Protein AF-A0A239ZCF5-F1 (afdb_monomer)

Secondary structure (DSSP, 8-state):
-HHHHHHHHHHHHHHHHHHHHHHHHHH-TT---HHHHHHHHHHHHHHHHHHHHHHHHHHHTTS-TT-HHHHHHHHHHHHHHHHHHHHHHHHHHHSS-SS--HHHHHHHHHHHHHHHHHHHHHHHHHHH--SSHHHHHHHHHHHHHHHHHHHHHHHHHHHHHHHHHHHHHHHHHTTS--

Organism: NCBI:txid643214

Mean predicted aligned error: 10.22 Å

Radius of gyration: 19.52 Å; Cα contacts (8 Å, |Δi|>4): 125; chains: 1; bounding box: 50×22×58 Å

Solvent-accessible surface area (backbone atoms only — not comparable to full-atom values): 9640 Å² total; per-residue (Å²): 112,68,68,63,53,45,69,52,48,52,56,50,52,48,51,49,54,51,46,56,52,46,51,59,60,70,75,39,86,88,69,72,53,69,67,60,59,52,50,49,54,53,50,53,53,55,53,47,50,46,54,24,51,48,51,40,42,73,58,62,82,73,56,78,81,84,49,68,66,62,57,50,54,51,53,52,48,56,50,35,55,53,44,30,52,52,11,46,52,36,19,39,67,35,69,73,52,91,76,82,44,76,65,39,53,46,40,19,52,50,9,50,52,36,38,53,48,30,54,50,51,41,52,47,47,32,70,70,64,57,89,52,82,69,52,34,55,31,37,48,50,20,47,53,41,47,55,52,40,50,54,52,48,50,53,48,30,54,54,48,48,55,53,51,51,52,49,55,52,55,59,49,60,69,62,77,74,114

Sequence (178 aa):
MYVKSYMVISPIIWIIAALCVAGYLFENKKGYKIYYLNIYMAINMIFANSIVLNAGMLYFIGMNYENQDVFNYWLYNLFILFMSMVGLVLFGRNAWESEVTRLTKFLRNLGIVIIIGTLLALAIIWIVAPTIGDESRAFFIELMFLALTNLLNIRAFFHYQLAKDEINGVGKIDSESN

Foldseek 3Di:
DVLVVCVVVLVVVVVVLCCVLVVVVPPCPPDDDLVSLVVSLVVLLVSLLVVLLSLQVVPVVPDDCPDVLSVVLNVLLVVLSVLLSLLLVLQLVLVDDPDNDPVSVVSNVVSVVSNVVSLVSLVVCLVPVDPDDVNNVSSVVSSVSSVVSSVVSSVSSVVSVVVVVVVVVSVVVVVVVD

Nearest PDB structures (foldseek):
  6ixg-assembly2_B  TM=3.156E-01  e=4.326E+00  Homo sapiens
  3zx6-assembly1_B  TM=2.953E-01  e=5.295E+00  Archaeoglobus fulgidus DSM 4304
  3ja6-assembly1_I  TM=2.441E-01  e=7.931E+00  Escherichia coli

pLDDT: mean 74.41, std 16.49, range [37.03, 97.69]

InterPro domains:
  IPR031690 Protein of unknown function DUF5079 [PF16882] (1-162)

Structure (mmCIF, N/CA/C/O backbone):
data_AF-A0A239ZCF5-F1
#
_entry.id   AF-A0A239ZCF5-F1
#
loop_
_atom_site.group_PDB
_atom_site.id
_atom_site.type_symbol
_atom_site.label_atom_id
_atom_site.label_alt_id
_atom_site.label_comp_id
_atom_site.label_asym_id
_atom_site.label_entity_id
_atom_site.label_seq_id
_atom_site.pdbx_PDB_ins_code
_atom_site.Cartn_x
_atom_site.Cartn_y
_atom_site.Cartn_z
_atom_site.occupancy
_atom_site.B_iso_or_equiv
_atom_site.auth_seq_id
_atom_site.auth_comp_id
_atom_site.auth_asym_id
_atom_site.auth_atom_id
_atom_site.pdbx_PDB_model_num
ATOM 1 N N . MET A 1 1 ? -6.632 6.983 -27.438 1.00 40.81 1 MET A N 1
ATOM 2 C CA . MET A 1 1 ? -8.061 7.248 -27.138 1.00 40.81 1 MET A CA 1
ATOM 3 C C . MET A 1 1 ? -8.466 6.615 -25.804 1.00 40.81 1 MET A C 1
ATOM 5 O O . MET A 1 1 ? -8.890 7.348 -24.925 1.00 40.81 1 MET A O 1
ATOM 9 N N . TYR A 1 2 ? -8.186 5.322 -25.596 1.00 37.03 2 TYR A N 1
ATOM 10 C CA . TYR A 1 2 ? -8.458 4.571 -24.356 1.00 37.03 2 TYR A CA 1
ATOM 11 C C . TYR A 1 2 ? -7.910 5.181 -23.056 1.00 37.03 2 TYR A C 1
ATOM 13 O O . TYR A 1 2 ? -8.643 5.288 -22.082 1.00 37.03 2 TYR A O 1
ATOM 21 N N . VAL A 1 3 ? -6.664 5.660 -23.055 1.00 41.72 3 VAL A N 1
ATOM 22 C CA . VAL A 1 3 ? -6.029 6.292 -21.881 1.00 41.72 3 VAL A CA 1
ATOM 23 C C . VAL A 1 3 ? -6.812 7.505 -21.372 1.00 41.72 3 VAL A C 1
ATOM 25 O O . VAL A 1 3 ? -7.020 7.661 -20.173 1.00 41.72 3 VAL A O 1
ATOM 28 N N . LYS A 1 4 ? -7.280 8.356 -22.292 1.00 41.00 4 LYS A N 1
ATOM 29 C CA . LYS A 1 4 ? -8.021 9.581 -21.961 1.00 41.00 4 LYS A CA 1
ATOM 30 C C . LYS A 1 4 ? -9.404 9.248 -21.407 1.00 41.00 4 LYS A C 1
ATOM 32 O O . LYS A 1 4 ? -9.818 9.829 -20.413 1.00 41.00 4 LYS A O 1
ATOM 37 N N . SER A 1 5 ? -10.086 8.277 -22.016 1.00 41.34 5 SER A N 1
ATOM 38 C CA . SER A 1 5 ? -11.365 7.759 -21.527 1.00 41.34 5 SER A CA 1
ATOM 39 C C . SER A 1 5 ? -11.214 7.147 -20.134 1.00 41.34 5 SER A C 1
ATOM 41 O O . SER A 1 5 ? -12.014 7.431 -19.254 1.00 41.34 5 SER A O 1
ATOM 43 N N . TYR A 1 6 ? -10.150 6.378 -19.902 1.00 46.84 6 TYR A N 1
ATOM 44 C CA . TYR A 1 6 ? -9.885 5.742 -18.616 1.00 46.84 6 TYR A CA 1
ATOM 45 C C . TYR A 1 6 ? -9.559 6.755 -17.507 1.00 46.84 6 TYR A C 1
ATOM 47 O O . TYR A 1 6 ? -10.127 6.674 -16.420 1.00 46.84 6 TYR A O 1
ATOM 55 N N . MET A 1 7 ? -8.718 7.759 -17.788 1.00 47.59 7 MET A N 1
ATOM 56 C CA . MET A 1 7 ? -8.392 8.836 -16.839 1.00 47.59 7 MET A CA 1
ATOM 57 C C . MET A 1 7 ? -9.607 9.675 -16.426 1.00 47.59 7 MET A C 1
ATOM 59 O O . MET A 1 7 ? -9.578 10.282 -15.364 1.00 47.59 7 MET A O 1
ATOM 63 N N . VAL A 1 8 ? -10.667 9.711 -17.238 1.00 57.50 8 VAL A N 1
ATOM 64 C CA . VAL A 1 8 ? -11.922 10.411 -16.918 1.00 57.50 8 VAL A CA 1
ATOM 65 C C . VAL A 1 8 ? -12.921 9.477 -16.232 1.00 57.50 8 VAL A C 1
ATOM 67 O O . VAL A 1 8 ? -13.553 9.861 -15.252 1.00 57.50 8 VAL A O 1
ATOM 70 N N . ILE A 1 9 ? -13.042 8.233 -16.698 1.00 54.94 9 ILE A N 1
ATOM 71 C CA . ILE A 1 9 ? -14.004 7.255 -16.174 1.00 54.94 9 ILE A CA 1
ATOM 72 C C . ILE A 1 9 ? -13.589 6.749 -14.786 1.00 54.94 9 ILE A C 1
ATOM 74 O O . ILE A 1 9 ? -14.442 6.608 -13.914 1.00 54.94 9 ILE A O 1
ATOM 78 N N . SER A 1 10 ? -12.296 6.519 -14.539 1.00 51.34 10 SER A N 1
ATOM 79 C CA . SER A 1 10 ? -11.816 5.988 -13.257 1.00 51.34 10 SER A CA 1
ATOM 80 C C . SER A 1 10 ? -12.103 6.927 -12.068 1.00 51.34 10 SER A C 1
ATOM 82 O O . SER A 1 10 ? -12.627 6.444 -11.065 1.00 51.34 10 SER A O 1
ATOM 84 N N . PRO A 1 11 ? -11.857 8.253 -12.140 1.00 59.38 11 PRO A N 1
ATOM 85 C CA . PRO A 1 11 ? -12.262 9.187 -11.086 1.00 59.38 11 PRO A CA 1
ATOM 86 C C . PRO A 1 11 ? -13.779 9.297 -10.910 1.00 59.38 11 PRO A C 1
ATOM 88 O O . PRO A 1 11 ? -14.247 9.462 -9.789 1.00 59.38 11 PRO A O 1
ATOM 91 N N . ILE A 1 12 ? -14.560 9.182 -11.989 1.00 63.78 12 ILE A N 1
ATOM 92 C CA . ILE A 1 12 ? -16.030 9.205 -11.913 1.00 63.78 12 ILE A CA 1
ATOM 93 C C . ILE A 1 12 ? -16.540 7.971 -11.165 1.00 63.78 12 ILE A C 1
ATOM 95 O O . ILE A 1 12 ? -17.349 8.101 -10.251 1.00 63.78 12 ILE A O 1
ATOM 99 N N . ILE A 1 13 ? -16.021 6.784 -11.491 1.00 56.94 13 ILE A N 1
ATOM 100 C CA . ILE A 1 13 ? -16.333 5.550 -10.759 1.00 56.94 13 ILE A CA 1
ATOM 101 C C . ILE A 1 13 ? -15.879 5.667 -9.297 1.00 56.94 13 ILE A C 1
ATOM 103 O O . ILE A 1 13 ? -16.602 5.227 -8.407 1.00 56.94 13 ILE A O 1
ATOM 107 N N . TRP A 1 14 ? -14.736 6.306 -9.033 1.00 64.31 14 TRP A N 1
ATOM 108 C CA . TRP A 1 14 ? -14.244 6.558 -7.677 1.00 64.31 14 TRP A CA 1
ATOM 109 C C . TRP A 1 14 ? -15.190 7.457 -6.871 1.00 64.31 14 TRP A C 1
ATOM 111 O O . TRP A 1 14 ? -15.552 7.107 -5.750 1.00 64.31 14 TRP A O 1
ATOM 121 N N . ILE A 1 15 ? -15.656 8.565 -7.456 1.00 60.50 15 ILE A N 1
ATOM 122 C CA . ILE A 1 15 ? -16.639 9.458 -6.832 1.00 60.50 15 ILE A CA 1
ATOM 123 C C . ILE A 1 15 ? -17.955 8.714 -6.596 1.00 60.50 15 ILE A C 1
ATOM 125 O O . ILE A 1 15 ? -18.501 8.805 -5.505 1.00 60.50 15 ILE A O 1
ATOM 129 N N . ILE A 1 16 ? -18.445 7.934 -7.564 1.00 59.88 16 ILE A N 1
ATOM 130 C CA . ILE A 1 16 ? -19.692 7.168 -7.416 1.00 59.88 16 ILE A CA 1
ATOM 131 C C . ILE A 1 16 ? -19.559 6.113 -6.315 1.00 59.88 16 ILE A C 1
ATOM 133 O O . ILE A 1 16 ? -20.423 6.038 -5.453 1.00 59.88 16 ILE A O 1
ATOM 137 N N . ALA A 1 17 ? -18.475 5.335 -6.280 1.00 54.16 17 ALA A N 1
ATOM 138 C CA . ALA A 1 17 ? -18.260 4.326 -5.244 1.00 54.16 17 ALA A CA 1
ATOM 139 C C . ALA A 1 17 ? -18.114 4.962 -3.852 1.00 54.16 17 ALA A C 1
ATOM 141 O O . ALA A 1 17 ? -18.729 4.497 -2.891 1.00 54.16 17 ALA A O 1
ATOM 142 N N . ALA A 1 18 ? -17.357 6.059 -3.751 1.00 61.09 18 ALA A N 1
ATOM 143 C CA . ALA A 1 18 ? -17.215 6.820 -2.518 1.00 61.09 18 ALA A CA 1
ATOM 144 C C . ALA A 1 18 ? -18.553 7.415 -2.064 1.00 61.09 18 ALA A C 1
ATOM 146 O O . ALA A 1 18 ? -18.870 7.324 -0.885 1.00 61.09 18 ALA A O 1
ATOM 147 N N . LEU A 1 19 ? -19.364 7.954 -2.980 1.00 58.88 19 LEU A N 1
ATOM 148 C CA . LEU A 1 19 ? -20.701 8.481 -2.697 1.00 58.88 19 LEU A CA 1
ATOM 149 C C . LEU A 1 19 ? -21.712 7.383 -2.360 1.00 58.88 19 LEU A C 1
ATOM 151 O O . LEU A 1 19 ? -22.561 7.608 -1.511 1.00 58.88 19 LEU A O 1
ATOM 155 N N . CYS A 1 20 ? -21.632 6.197 -2.965 1.00 55.31 20 CYS A N 1
ATOM 156 C CA . CYS A 1 20 ? -22.499 5.071 -2.620 1.00 55.31 20 CYS A CA 1
ATOM 157 C C . CYS A 1 20 ? -22.232 4.591 -1.193 1.00 55.31 20 CYS A C 1
ATOM 159 O O . CYS A 1 20 ? -23.174 4.358 -0.439 1.00 55.31 20 CYS A O 1
ATOM 161 N N . VAL A 1 21 ? -20.962 4.489 -0.791 1.00 55.56 21 VAL A N 1
ATOM 162 C CA . VAL A 1 21 ? -20.625 4.140 0.593 1.00 55.56 21 VAL A CA 1
ATOM 163 C C . VAL A 1 21 ? -20.910 5.314 1.535 1.00 55.56 21 VAL A C 1
ATOM 165 O O . VAL A 1 21 ? -21.486 5.099 2.595 1.00 55.56 21 VAL A O 1
ATOM 168 N N . ALA A 1 22 ? -20.569 6.550 1.161 1.00 55.78 22 ALA A N 1
ATOM 169 C CA . ALA A 1 22 ? -20.827 7.743 1.967 1.00 55.78 22 ALA A CA 1
ATOM 170 C C . ALA A 1 22 ? -22.332 7.985 2.173 1.00 55.78 22 ALA A C 1
ATOM 172 O O . ALA A 1 22 ? -22.770 8.209 3.291 1.00 55.78 22 ALA A O 1
ATOM 173 N N . GLY A 1 23 ? -23.148 7.889 1.126 1.00 53.88 23 GLY A N 1
ATOM 174 C CA . GLY A 1 23 ? -24.607 8.001 1.204 1.00 53.88 23 GLY A CA 1
ATOM 175 C C . GLY A 1 23 ? -25.202 6.922 2.104 1.00 53.88 23 GLY A C 1
ATOM 176 O O . GLY A 1 23 ? -25.982 7.232 3.001 1.00 53.88 23 GLY A O 1
ATOM 177 N N . TYR A 1 24 ? -24.720 5.681 1.979 1.00 51.47 24 TYR A N 1
ATOM 178 C CA . TYR A 1 24 ? -25.080 4.618 2.914 1.00 51.47 24 TYR A CA 1
ATOM 179 C C . TYR A 1 24 ? -24.612 4.934 4.349 1.00 51.47 24 TYR A C 1
ATOM 181 O O . TYR A 1 24 ? -25.335 4.618 5.285 1.00 51.47 24 TYR A O 1
ATOM 189 N N . LEU A 1 25 ? -23.436 5.569 4.534 1.00 50.72 25 LEU A N 1
ATOM 190 C CA . LEU A 1 25 ? -22.853 6.078 5.803 1.00 50.72 25 LEU A CA 1
ATOM 191 C C . LEU A 1 25 ? -23.697 7.160 6.469 1.00 50.72 25 LEU A C 1
ATOM 193 O O . LEU A 1 25 ? -23.879 7.127 7.686 1.00 50.72 25 LEU A O 1
ATOM 197 N N . PHE A 1 26 ? -24.240 8.088 5.691 1.00 51.84 26 PHE A N 1
ATOM 198 C CA . PHE A 1 26 ? -24.905 9.269 6.223 1.00 51.84 26 PHE A CA 1
ATOM 199 C C . PHE A 1 26 ? -26.417 9.098 6.422 1.00 51.84 26 PHE A C 1
ATOM 201 O O . PHE A 1 26 ? -26.966 9.743 7.317 1.00 51.84 26 PHE A O 1
ATOM 208 N N . GLU A 1 27 ? -27.090 8.214 5.677 1.00 51.62 27 GLU A N 1
ATOM 209 C CA . GLU A 1 27 ? -28.549 8.030 5.792 1.00 51.62 27 GLU A CA 1
ATOM 210 C C . GLU A 1 27 ? -28.985 7.090 6.930 1.00 51.62 27 GLU A C 1
ATOM 212 O O . GLU A 1 27 ? -30.131 7.163 7.368 1.00 51.62 27 GLU A O 1
ATOM 217 N N . ASN A 1 28 ? -28.097 6.243 7.470 1.00 49.00 28 ASN A N 1
ATOM 218 C CA . ASN A 1 28 ? -28.485 5.180 8.409 1.00 49.00 28 ASN A CA 1
ATOM 219 C C . ASN A 1 28 ? -27.710 5.202 9.740 1.00 49.00 28 ASN A C 1
ATOM 221 O O . ASN A 1 28 ? -27.091 4.220 10.152 1.00 49.00 28 ASN A O 1
ATOM 225 N N . LYS A 1 29 ? -27.783 6.326 10.469 1.00 52.62 29 LYS A N 1
ATOM 226 C CA . LYS A 1 29 ? -27.121 6.511 11.781 1.00 52.62 29 LYS A CA 1
ATOM 227 C C . LYS A 1 29 ? -27.509 5.490 12.872 1.00 52.62 29 LYS A C 1
ATOM 229 O O . LYS A 1 29 ? -26.829 5.435 13.887 1.00 52.62 29 LYS A O 1
ATOM 234 N N . LYS A 1 30 ? -28.570 4.688 12.696 1.00 47.88 30 LYS A N 1
ATOM 235 C CA . LYS A 1 30 ? -29.078 3.725 13.701 1.00 47.88 30 LYS A CA 1
ATOM 236 C C . LYS A 1 30 ? -28.868 2.238 13.365 1.00 47.88 30 LYS A C 1
ATOM 238 O O . LYS A 1 30 ? -29.469 1.383 14.001 1.00 47.88 30 LYS A O 1
ATOM 243 N N . GLY A 1 31 ? -28.038 1.892 12.380 1.00 54.88 31 GLY A N 1
ATOM 244 C CA . GLY A 1 31 ? -27.888 0.486 11.971 1.00 54.88 31 GLY A CA 1
ATOM 245 C C . GLY A 1 31 ? -26.588 0.165 11.250 1.00 54.88 31 GLY A C 1
ATOM 246 O O . GLY A 1 31 ? -26.563 -0.704 10.374 1.00 54.88 31 GLY A O 1
ATOM 247 N N . TYR A 1 32 ? -25.517 0.893 11.562 1.00 63.16 32 TYR A N 1
ATOM 248 C CA . TYR A 1 32 ? -24.278 0.786 10.810 1.00 63.16 32 TYR A CA 1
ATOM 249 C C . TYR A 1 32 ? -23.591 -0.564 11.008 1.00 63.16 32 TYR A C 1
ATOM 251 O O . TYR A 1 32 ? -23.143 -0.898 12.101 1.00 63.16 32 TYR A O 1
ATOM 259 N N . LYS A 1 33 ? -23.473 -1.351 9.933 1.00 69.44 33 LYS A N 1
ATOM 260 C CA . LYS A 1 33 ? -22.757 -2.632 9.971 1.00 69.44 33 LYS A CA 1
ATOM 26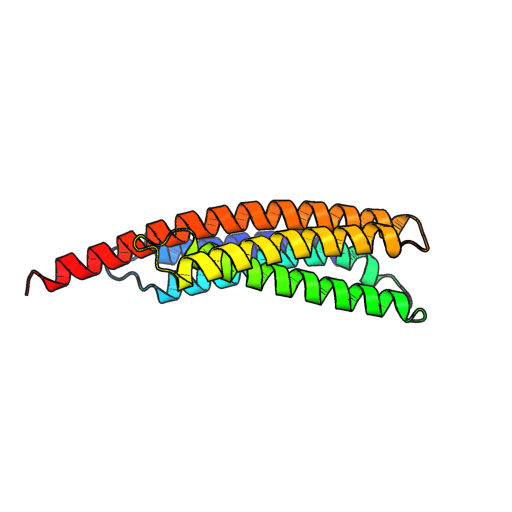1 C C . LYS A 1 33 ? -21.303 -2.426 9.565 1.00 69.44 33 LYS A C 1
ATOM 263 O O . LYS A 1 33 ? -21.023 -1.932 8.474 1.00 69.44 33 LYS A O 1
ATOM 268 N N . ILE A 1 34 ? -20.387 -2.940 10.387 1.00 74.06 34 ILE A N 1
ATOM 269 C CA . ILE A 1 34 ? -18.935 -3.016 10.121 1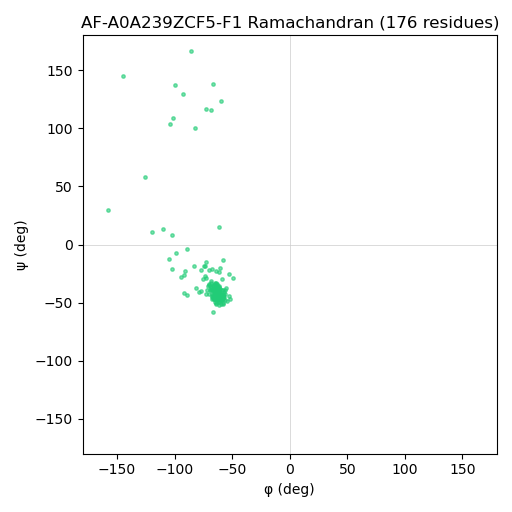.00 74.06 34 ILE A CA 1
ATOM 270 C C . ILE A 1 34 ? -18.637 -3.601 8.727 1.00 74.06 34 ILE A C 1
ATOM 272 O O . ILE A 1 34 ? -17.645 -3.254 8.092 1.00 74.06 34 ILE A O 1
ATOM 276 N N . TYR A 1 35 ? -19.520 -4.464 8.217 1.00 76.75 35 TYR A N 1
ATOM 277 C CA . TYR A 1 35 ? -19.456 -5.018 6.865 1.00 76.75 35 TYR A CA 1
ATOM 278 C C . TYR A 1 35 ? -19.310 -3.955 5.759 1.00 76.75 35 TYR A C 1
ATOM 280 O O . TYR A 1 35 ? -18.432 -4.086 4.910 1.00 76.75 35 TYR A O 1
ATOM 288 N N . TYR A 1 36 ? -20.102 -2.881 5.784 1.00 74.94 36 TYR A N 1
ATOM 289 C CA . TYR A 1 36 ? -20.048 -1.842 4.745 1.00 74.94 36 TYR A CA 1
ATOM 290 C C . TYR A 1 36 ? -18.774 -1.008 4.831 1.00 74.94 36 TYR A C 1
ATOM 292 O O . TYR A 1 36 ? -18.177 -0.660 3.813 1.00 74.94 36 TYR A O 1
ATOM 300 N N . LEU A 1 37 ? -18.309 -0.769 6.055 1.00 76.62 37 LEU A N 1
ATOM 301 C CA . LEU A 1 37 ? -17.043 -0.100 6.313 1.00 76.62 37 LEU A CA 1
ATOM 302 C C . LEU A 1 37 ? -15.849 -0.942 5.807 1.00 76.62 37 LEU A C 1
ATOM 304 O O . LEU A 1 37 ? -14.903 -0.404 5.233 1.00 76.62 37 LEU A O 1
ATOM 308 N N . ASN A 1 38 ? -15.914 -2.273 5.942 1.00 80.31 38 ASN A N 1
ATOM 309 C CA . ASN A 1 38 ? -14.932 -3.191 5.353 1.00 80.31 38 ASN A CA 1
ATOM 310 C C . ASN A 1 38 ? -14.945 -3.157 3.817 1.00 80.31 38 ASN A C 1
ATOM 312 O O . ASN A 1 38 ? -13.875 -3.123 3.209 1.00 80.31 38 ASN A O 1
ATOM 316 N N . ILE A 1 39 ? -16.130 -3.158 3.192 1.00 78.50 39 ILE A N 1
ATOM 317 C CA . ILE A 1 39 ? -16.259 -3.060 1.727 1.00 78.50 39 ILE A CA 1
ATOM 318 C C . ILE A 1 39 ? -15.640 -1.759 1.225 1.00 78.50 39 ILE A C 1
ATOM 320 O O . ILE A 1 39 ? -14.868 -1.783 0.270 1.00 78.50 39 ILE A O 1
ATOM 324 N N . TYR A 1 40 ? -15.932 -0.638 1.887 1.00 78.00 40 TYR A N 1
ATOM 325 C CA . TYR A 1 40 ? -15.352 0.655 1.538 1.00 78.00 40 TYR A CA 1
ATOM 326 C C . TYR A 1 40 ? -13.829 0.618 1.515 1.00 78.00 40 TYR A C 1
ATOM 328 O O . TYR A 1 40 ? -13.219 1.043 0.538 1.00 78.00 40 TYR A O 1
ATOM 336 N N . MET A 1 41 ? -13.215 0.067 2.565 1.00 82.88 41 MET A N 1
ATOM 337 C CA . MET A 1 41 ? -11.760 -0.035 2.633 1.00 82.88 41 MET A CA 1
ATOM 338 C C . MET A 1 41 ? -11.189 -0.939 1.546 1.00 82.88 41 MET A C 1
ATOM 340 O O . MET A 1 41 ? -10.180 -0.582 0.942 1.00 82.88 41 MET A O 1
ATOM 344 N N . ALA A 1 42 ? -11.839 -2.069 1.254 1.00 81.25 42 ALA A N 1
ATOM 345 C CA . ALA A 1 42 ? -11.413 -2.959 0.178 1.00 81.25 42 ALA A CA 1
ATOM 346 C C . ALA A 1 42 ? -11.474 -2.262 -1.191 1.00 81.25 42 ALA A C 1
ATOM 348 O O . ALA A 1 42 ? -10.497 -2.288 -1.938 1.00 8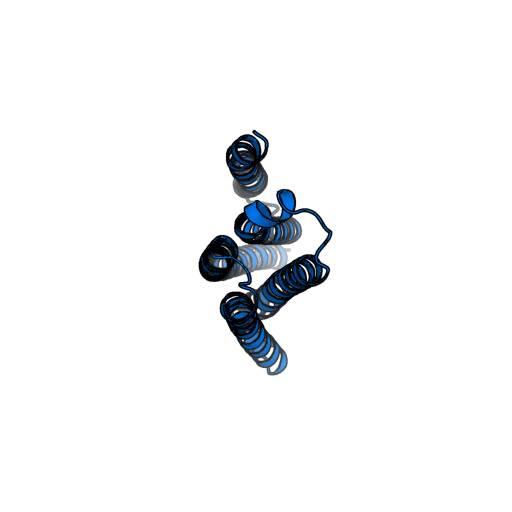1.25 42 ALA A O 1
ATOM 349 N N . ILE A 1 43 ? -12.584 -1.578 -1.492 1.00 79.62 43 ILE A N 1
ATOM 350 C CA . ILE A 1 43 ? -12.748 -0.792 -2.720 1.00 79.62 43 ILE A CA 1
ATOM 351 C C . ILE A 1 43 ? -11.676 0.299 -2.784 1.00 79.62 43 ILE A C 1
ATOM 353 O O . ILE A 1 43 ? -10.940 0.375 -3.764 1.00 79.6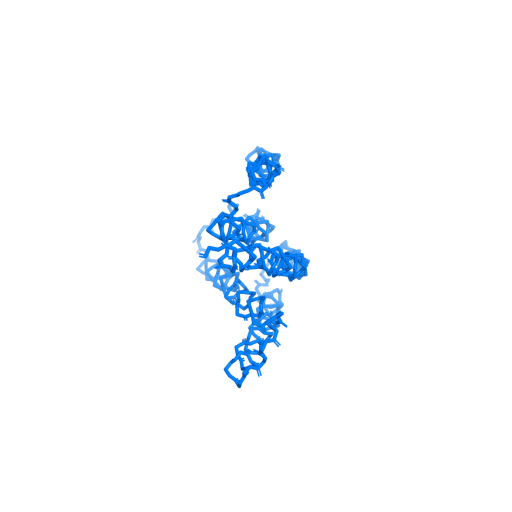2 43 ILE A O 1
ATOM 357 N N . ASN A 1 44 ? -11.520 1.099 -1.729 1.00 80.81 44 ASN A N 1
ATOM 358 C CA . ASN A 1 44 ? -10.546 2.187 -1.701 1.00 80.81 44 ASN A CA 1
ATOM 359 C C . ASN A 1 44 ? -9.113 1.687 -1.960 1.00 80.81 44 ASN A C 1
ATOM 361 O O . ASN A 1 44 ? -8.383 2.287 -2.747 1.00 80.81 44 AS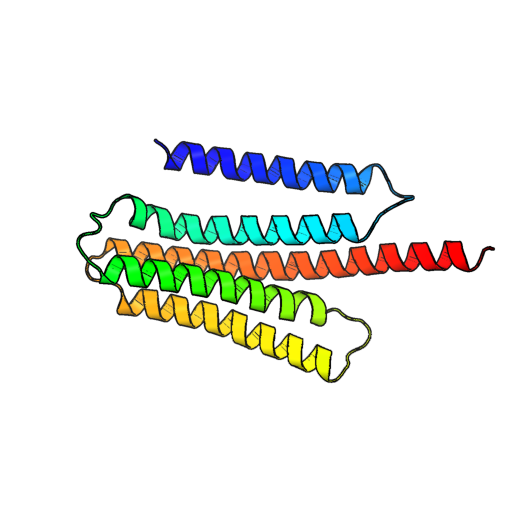N A O 1
ATOM 365 N N . MET A 1 45 ? -8.734 0.543 -1.382 1.00 83.50 45 MET A N 1
ATOM 366 C CA . MET A 1 45 ? -7.432 -0.083 -1.622 1.00 83.50 45 MET A CA 1
ATOM 367 C C . MET A 1 45 ? -7.254 -0.575 -3.064 1.00 83.50 45 MET A C 1
ATOM 369 O O . MET A 1 45 ? -6.212 -0.308 -3.667 1.00 83.50 45 MET A O 1
ATOM 373 N N . ILE A 1 46 ? -8.248 -1.273 -3.626 1.00 80.50 46 ILE A N 1
ATOM 374 C CA . ILE A 1 46 ? -8.207 -1.774 -5.012 1.00 80.50 46 ILE A CA 1
ATOM 375 C C . ILE A 1 46 ? -8.062 -0.605 -5.988 1.00 80.50 46 ILE A C 1
ATOM 377 O O . ILE A 1 46 ? -7.207 -0.634 -6.875 1.00 80.50 46 ILE A O 1
ATOM 381 N N . PHE A 1 47 ? -8.851 0.452 -5.801 1.00 78.69 47 PHE A N 1
ATOM 382 C CA . PHE A 1 47 ? -8.807 1.628 -6.664 1.00 78.69 47 PHE A CA 1
ATOM 383 C C . PHE A 1 47 ? -7.497 2.408 -6.518 1.00 78.69 47 PHE A C 1
ATOM 385 O O . PHE A 1 47 ? -6.909 2.787 -7.528 1.00 78.69 47 PHE A O 1
ATOM 392 N N . ALA A 1 48 ? -6.991 2.597 -5.296 1.00 79.44 48 ALA A N 1
ATOM 393 C CA . ALA A 1 48 ? -5.718 3.280 -5.075 1.00 79.44 48 ALA A CA 1
ATOM 394 C C . ALA A 1 48 ? -4.557 2.579 -5.799 1.00 79.44 48 ALA A C 1
ATOM 396 O O . ALA A 1 48 ? -3.782 3.230 -6.490 1.00 79.44 48 ALA A O 1
ATOM 397 N N . ASN A 1 49 ? -4.479 1.250 -5.719 1.00 81.06 49 ASN A N 1
ATOM 398 C CA . ASN A 1 49 ? -3.446 0.485 -6.426 1.00 81.06 49 ASN A CA 1
ATOM 399 C C . ASN A 1 49 ? -3.696 0.408 -7.933 1.00 81.06 49 ASN A C 1
ATOM 401 O O . ASN A 1 49 ? -2.744 0.317 -8.699 1.00 81.06 49 ASN A O 1
ATOM 405 N N . SER A 1 50 ? -4.954 0.497 -8.374 1.00 80.62 50 SER A N 1
ATOM 406 C CA . SER A 1 50 ? -5.262 0.631 -9.798 1.00 80.62 50 SER A CA 1
ATOM 407 C C . SER A 1 50 ? -4.662 1.922 -10.358 1.00 80.62 50 SER A C 1
ATOM 409 O O . SER A 1 50 ? -4.120 1.900 -11.453 1.00 80.62 50 SER A O 1
ATOM 411 N N . ILE A 1 51 ? -4.680 3.041 -9.621 1.00 79.38 51 ILE A N 1
ATOM 412 C CA . ILE A 1 51 ? -4.021 4.289 -10.058 1.00 79.38 51 ILE A CA 1
ATOM 413 C C . ILE A 1 51 ? -2.518 4.068 -10.271 1.00 79.38 51 ILE A C 1
ATOM 415 O O . ILE A 1 51 ? -1.989 4.490 -11.297 1.00 79.38 51 ILE A O 1
ATOM 419 N N . VAL A 1 52 ? -1.857 3.375 -9.338 1.00 83.12 52 VAL A N 1
ATOM 420 C CA . VAL A 1 52 ? -0.429 3.034 -9.441 1.00 83.12 52 VAL A CA 1
ATOM 421 C C . VAL A 1 52 ? -0.176 2.161 -10.669 1.00 83.12 52 VAL A C 1
ATOM 423 O O . VAL A 1 52 ? 0.595 2.544 -11.544 1.00 83.12 52 VAL A O 1
ATOM 426 N N . LEU A 1 53 ? -0.935 1.069 -10.803 1.00 78.69 53 LEU A N 1
ATOM 427 C CA . LEU A 1 53 ? -0.847 0.155 -11.937 1.00 78.69 53 LEU A CA 1
ATOM 428 C C . LEU A 1 53 ? -1.056 0.877 -13.275 1.00 78.69 53 LEU A C 1
ATOM 430 O O . LEU A 1 53 ? -0.377 0.579 -14.248 1.00 78.69 53 LEU A O 1
ATOM 434 N N . ASN A 1 54 ? -1.976 1.841 -13.348 1.00 72.25 54 ASN A N 1
ATOM 435 C CA . ASN A 1 54 ? -2.219 2.608 -14.572 1.00 72.25 54 ASN A CA 1
ATOM 436 C C . ASN A 1 54 ? -1.078 3.557 -14.929 1.00 72.25 54 ASN A C 1
ATOM 438 O O . ASN A 1 54 ? -0.819 3.770 -16.115 1.00 72.25 54 ASN A O 1
ATOM 442 N N . ALA A 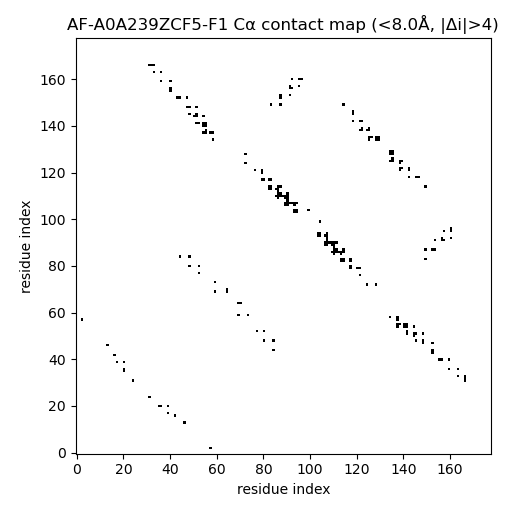1 55 ? -0.400 4.118 -13.926 1.00 70.19 55 ALA A N 1
ATOM 443 C CA . ALA A 1 55 ? 0.785 4.928 -14.156 1.00 70.19 55 ALA A CA 1
ATOM 444 C C . ALA A 1 55 ? 1.894 4.104 -14.841 1.00 70.19 55 ALA A C 1
ATOM 446 O O . ALA A 1 55 ? 2.551 4.627 -15.740 1.00 70.19 55 ALA A O 1
ATOM 447 N N . GLY A 1 56 ? 2.027 2.815 -14.497 1.00 64.12 56 GLY A N 1
ATOM 448 C CA . GLY A 1 56 ? 2.936 1.872 -15.163 1.00 64.12 56 GLY A CA 1
ATOM 449 C C . GLY A 1 56 ? 2.398 1.271 -16.478 1.00 64.12 56 GLY A C 1
ATOM 450 O O . GLY A 1 56 ? 3.138 1.122 -17.448 1.00 64.12 56 GLY A O 1
ATOM 451 N N . MET A 1 57 ? 1.096 0.966 -16.572 1.00 60.97 57 MET A N 1
ATOM 452 C CA . MET A 1 57 ? 0.452 0.291 -17.724 1.00 60.97 57 MET A CA 1
ATOM 453 C C . MET A 1 57 ? 0.408 1.116 -19.011 1.00 60.97 57 MET A C 1
ATOM 455 O O . MET A 1 57 ? 0.289 0.535 -20.092 1.00 60.97 57 MET A O 1
ATOM 459 N N . LEU A 1 58 ? 0.525 2.447 -18.923 1.00 56.84 58 LEU A N 1
ATOM 460 C CA . LEU A 1 58 ? 0.658 3.319 -20.098 1.00 56.84 58 LEU A CA 1
ATOM 461 C C . LEU A 1 58 ? 1.790 2.889 -21.034 1.00 56.84 58 LEU A C 1
ATOM 463 O O . LEU A 1 58 ? 1.728 3.157 -22.231 1.00 56.84 58 LEU A O 1
ATOM 467 N N . TYR A 1 59 ? 2.782 2.202 -20.478 1.00 55.00 59 TYR A N 1
ATOM 468 C CA . TYR A 1 59 ? 3.938 1.699 -21.187 1.00 55.00 59 TYR A CA 1
ATOM 469 C C . TYR A 1 59 ? 3.724 0.287 -21.773 1.00 55.00 59 TYR A C 1
ATOM 471 O O . TYR A 1 59 ? 4.027 0.036 -22.937 1.00 55.00 59 TYR A O 1
ATOM 479 N N . PHE A 1 60 ? 3.118 -0.631 -21.013 1.00 57.91 60 PHE A N 1
ATOM 480 C CA . PHE A 1 60 ? 3.018 -2.050 -21.390 1.00 57.91 60 PHE A CA 1
ATOM 481 C C . PHE A 1 60 ? 2.027 -2.357 -22.518 1.00 57.91 60 PHE A C 1
ATOM 483 O O . PHE A 1 60 ? 2.238 -3.300 -23.273 1.00 57.91 60 PHE A O 1
ATOM 490 N N . ILE A 1 61 ? 0.965 -1.561 -22.673 1.00 53.53 61 ILE A N 1
ATOM 491 C CA . ILE A 1 61 ? -0.048 -1.772 -23.728 1.00 53.53 61 ILE A CA 1
ATOM 492 C C . ILE A 1 61 ? 0.501 -1.406 -25.127 1.00 53.53 61 ILE A C 1
ATOM 494 O O . ILE A 1 61 ? -0.088 -1.776 -26.140 1.00 53.53 61 ILE A O 1
ATOM 498 N N . GLY A 1 62 ? 1.628 -0.685 -25.196 1.00 51.22 62 GLY A N 1
ATOM 499 C CA . GLY A 1 62 ? 2.234 -0.213 -26.444 1.00 51.22 62 GLY A CA 1
ATOM 500 C C . GLY A 1 62 ? 3.391 -1.056 -26.990 1.00 51.22 62 GLY A C 1
ATOM 501 O O . GLY A 1 62 ? 3.851 -0.768 -28.092 1.00 51.22 62 GLY A O 1
ATOM 502 N N . MET A 1 63 ? 3.879 -2.062 -26.259 1.00 54.59 63 MET A N 1
ATOM 503 C CA . MET A 1 63 ? 5.059 -2.831 -26.667 1.00 54.59 63 MET A CA 1
ATOM 504 C C . MET A 1 63 ? 4.703 -4.162 -27.323 1.00 54.59 63 MET A C 1
ATOM 506 O O . MET A 1 63 ? 3.865 -4.915 -26.831 1.00 54.59 63 MET A O 1
ATOM 510 N N . ASN A 1 64 ? 5.411 -4.477 -28.410 1.00 49.78 64 ASN A N 1
ATOM 511 C CA . ASN A 1 64 ? 5.439 -5.823 -28.969 1.00 49.78 64 ASN A CA 1
ATOM 512 C C . ASN A 1 64 ? 5.985 -6.791 -27.910 1.00 49.78 64 ASN A C 1
ATOM 514 O O . ASN A 1 64 ? 7.105 -6.624 -27.430 1.00 49.78 64 ASN A O 1
ATOM 518 N N . TYR A 1 65 ? 5.207 -7.826 -27.589 1.00 52.47 65 TYR A N 1
ATOM 519 C CA . TYR A 1 65 ? 5.512 -8.913 -26.645 1.00 52.47 65 TYR A CA 1
ATOM 520 C C . TYR A 1 65 ? 6.740 -9.775 -27.022 1.00 52.47 65 TYR A C 1
ATOM 522 O O . TYR A 1 65 ? 6.917 -10.870 -26.493 1.00 52.47 65 TYR A O 1
ATOM 530 N N . GLU A 1 66 ? 7.583 -9.319 -27.947 1.00 53.12 66 GLU A N 1
ATOM 531 C CA . GLU A 1 66 ? 8.728 -10.068 -28.470 1.00 53.12 66 GLU A CA 1
ATOM 532 C C . GLU A 1 66 ? 9.899 -10.135 -27.469 1.00 53.12 66 GLU A C 1
ATOM 534 O O . GLU A 1 66 ? 10.715 -11.048 -27.564 1.00 53.12 66 GLU A O 1
ATOM 539 N N . ASN A 1 67 ? 9.948 -9.251 -26.459 1.00 62.94 67 ASN A N 1
ATOM 540 C CA . ASN A 1 67 ? 10.945 -9.287 -25.380 1.00 62.94 67 ASN A CA 1
ATOM 541 C C . ASN A 1 67 ? 10.367 -9.880 -24.081 1.00 62.94 67 ASN A C 1
ATOM 543 O O . ASN A 1 67 ? 9.582 -9.236 -23.384 1.00 62.94 67 ASN A O 1
ATOM 547 N N . GLN A 1 68 ? 10.800 -11.094 -23.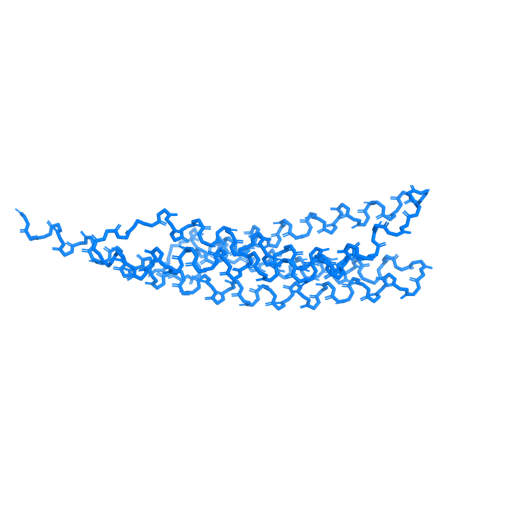719 1.00 63.78 68 GLN A N 1
ATOM 548 C CA . GLN A 1 68 ? 10.374 -11.790 -22.491 1.00 63.78 68 GLN A CA 1
ATOM 549 C C . GLN A 1 68 ? 10.674 -11.004 -21.202 1.00 63.78 68 GLN A C 1
ATOM 551 O O . GLN A 1 68 ? 9.914 -11.097 -20.237 1.00 63.78 68 GLN A O 1
ATOM 556 N N . ASP A 1 69 ? 11.729 -10.187 -21.189 1.00 72.56 69 ASP A N 1
ATOM 557 C CA . ASP A 1 69 ? 12.123 -9.396 -20.017 1.00 72.56 69 ASP A CA 1
ATOM 558 C C . ASP A 1 69 ? 11.068 -8.351 -19.633 1.00 72.56 69 ASP A C 1
ATOM 560 O O . ASP A 1 69 ? 10.753 -8.178 -18.456 1.00 72.56 69 ASP A O 1
ATOM 564 N N . VAL A 1 70 ? 10.427 -7.731 -20.627 1.00 71.62 70 VAL A N 1
ATOM 565 C CA . VAL A 1 70 ? 9.354 -6.748 -20.425 1.00 71.62 70 VAL A CA 1
ATOM 566 C C . VAL A 1 70 ? 8.158 -7.379 -19.709 1.00 71.62 70 VAL A C 1
ATOM 568 O O . VAL A 1 70 ? 7.620 -6.814 -18.755 1.00 71.62 70 VAL A O 1
ATOM 571 N N . PHE A 1 71 ? 7.755 -8.578 -20.132 1.00 75.31 71 PHE A N 1
ATOM 572 C CA . PHE A 1 71 ? 6.657 -9.302 -19.495 1.00 75.31 71 PHE A CA 1
ATOM 573 C C . PHE A 1 71 ? 6.998 -9.704 -18.051 1.00 75.31 71 PHE A C 1
ATOM 575 O O . PHE A 1 71 ? 6.152 -9.599 -17.161 1.00 75.31 71 PHE A O 1
ATOM 582 N N . ASN A 1 72 ? 8.250 -10.089 -17.789 1.00 80.81 72 ASN A N 1
ATOM 583 C CA . ASN A 1 72 ? 8.711 -10.409 -16.438 1.00 80.81 72 ASN A CA 1
ATOM 584 C C . ASN A 1 72 ? 8.662 -9.184 -15.513 1.00 80.81 72 ASN A C 1
ATOM 586 O O . ASN A 1 72 ? 8.144 -9.285 -14.401 1.00 80.81 72 ASN A O 1
ATOM 590 N N . TYR A 1 73 ? 9.113 -8.012 -15.974 1.00 79.69 73 TYR A N 1
ATOM 591 C CA . TYR A 1 73 ? 9.012 -6.776 -15.190 1.00 79.69 73 TYR A CA 1
ATOM 592 C C . TYR A 1 73 ? 7.562 -6.394 -14.882 1.00 79.69 73 TYR A C 1
ATOM 594 O O . TYR A 1 73 ? 7.271 -5.939 -13.774 1.00 79.69 73 TYR A O 1
ATOM 602 N N . TRP A 1 74 ? 6.639 -6.638 -15.814 1.00 79.25 74 TRP A N 1
ATOM 603 C CA . TRP A 1 74 ? 5.211 -6.440 -15.574 1.00 79.25 74 TRP A CA 1
ATOM 604 C C . TRP A 1 74 ? 4.669 -7.356 -14.467 1.00 79.25 74 TRP A C 1
ATOM 606 O O . TRP A 1 74 ? 3.975 -6.890 -13.560 1.00 79.25 74 TRP A O 1
ATOM 616 N N . LEU A 1 75 ? 5.026 -8.645 -14.488 1.00 83.88 75 LEU A N 1
ATOM 617 C CA . LEU A 1 75 ? 4.640 -9.591 -13.436 1.00 83.88 75 LEU A CA 1
ATOM 618 C C . LEU A 1 75 ? 5.231 -9.212 -12.074 1.00 83.88 75 LEU A C 1
ATOM 620 O O . LEU A 1 75 ? 4.528 -9.273 -11.062 1.00 83.88 75 LEU A O 1
ATOM 624 N N . TYR A 1 76 ? 6.495 -8.784 -12.035 1.00 87.19 76 TYR A N 1
ATOM 625 C CA . TYR A 1 76 ? 7.121 -8.309 -10.800 1.00 87.19 76 TYR A CA 1
ATOM 626 C C . TYR A 1 76 ? 6.407 -7.083 -10.245 1.00 87.19 76 TYR A C 1
ATOM 628 O O . TYR A 1 76 ? 6.167 -7.012 -9.041 1.00 87.19 76 TYR A O 1
ATOM 636 N N . ASN A 1 77 ? 6.006 -6.157 -11.111 1.00 85.88 77 ASN A N 1
ATOM 637 C CA . ASN A 1 77 ? 5.254 -4.985 -10.701 1.00 85.88 77 ASN A CA 1
ATOM 638 C C . ASN A 1 77 ? 3.885 -5.356 -10.100 1.00 85.88 77 ASN A C 1
ATOM 640 O O . ASN A 1 77 ? 3.562 -4.934 -8.990 1.00 85.88 77 ASN A O 1
ATOM 644 N N . LEU A 1 78 ? 3.118 -6.240 -10.750 1.00 87.50 78 LEU A N 1
ATOM 645 C CA . LEU A 1 78 ? 1.860 -6.749 -10.185 1.00 87.50 78 LEU A CA 1
ATOM 646 C C . LEU A 1 78 ? 2.055 -7.390 -8.808 1.00 87.50 78 LEU A C 1
ATOM 648 O O . LEU A 1 78 ? 1.267 -7.148 -7.889 1.00 87.50 78 LEU A O 1
ATOM 652 N N . PHE A 1 79 ? 3.116 -8.182 -8.652 1.00 91.56 79 PHE A N 1
ATOM 653 C CA . PHE A 1 79 ? 3.451 -8.798 -7.375 1.00 91.56 79 PHE A CA 1
ATOM 654 C C . PHE A 1 79 ? 3.807 -7.754 -6.307 1.00 91.56 79 PHE A C 1
ATOM 656 O O . PHE A 1 79 ? 3.341 -7.857 -5.174 1.00 91.56 79 PHE A O 1
ATOM 663 N N . ILE A 1 80 ? 4.572 -6.717 -6.659 1.00 92.81 80 ILE A N 1
ATOM 664 C CA . ILE A 1 80 ? 4.920 -5.612 -5.756 1.00 92.81 80 ILE A CA 1
ATOM 665 C C . ILE A 1 80 ? 3.665 -4.879 -5.280 1.00 92.81 80 ILE A C 1
ATOM 667 O O . ILE A 1 80 ? 3.518 -4.654 -4.079 1.00 92.81 80 ILE A O 1
ATOM 671 N N . LEU A 1 81 ? 2.741 -4.545 -6.184 1.00 91.38 81 LEU A N 1
ATOM 672 C CA . LEU A 1 81 ? 1.490 -3.867 -5.828 1.00 91.38 81 LEU A CA 1
ATOM 673 C C . LEU A 1 81 ? 0.615 -4.736 -4.921 1.00 91.38 81 LEU A C 1
ATOM 675 O O . LEU A 1 81 ? 0.111 -4.264 -3.900 1.00 91.38 81 LEU A O 1
ATOM 679 N N . PHE A 1 82 ? 0.495 -6.028 -5.236 1.00 91.94 82 PHE A N 1
ATOM 680 C CA . PHE A 1 82 ? -0.208 -6.983 -4.382 1.00 91.94 82 PHE A CA 1
ATOM 681 C C . PHE A 1 82 ? 0.417 -7.058 -2.983 1.00 91.94 82 PHE A C 1
ATOM 683 O O . PHE A 1 82 ? -0.284 -6.944 -1.976 1.00 91.94 82 PHE A O 1
ATOM 690 N N . MET A 1 83 ? 1.743 -7.181 -2.898 1.00 96.00 83 MET A N 1
ATOM 691 C CA . MET A 1 83 ? 2.447 -7.189 -1.617 1.00 96.00 83 MET A CA 1
ATOM 692 C C . MET A 1 83 ? 2.283 -5.863 -0.869 1.00 96.00 83 MET A 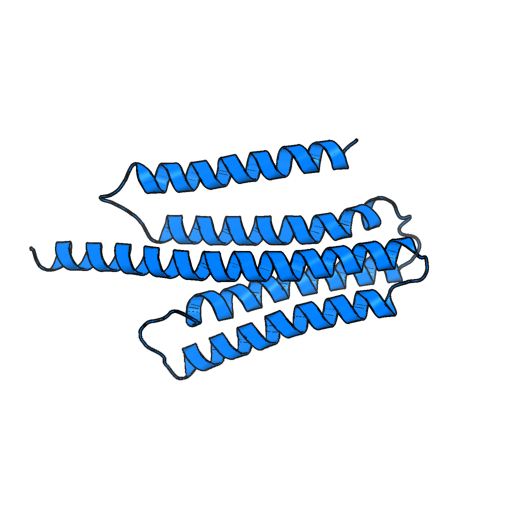C 1
ATOM 694 O O . MET A 1 83 ? 2.153 -5.875 0.354 1.00 96.00 83 MET A O 1
ATOM 698 N N . SER A 1 84 ? 2.203 -4.730 -1.571 1.00 94.56 84 SER A N 1
ATOM 699 C CA . SER A 1 84 ? 1.957 -3.427 -0.946 1.00 94.56 84 SER A CA 1
ATOM 700 C C . SER A 1 84 ? 0.573 -3.376 -0.298 1.00 94.56 84 SER A C 1
ATOM 702 O O . SER A 1 84 ? 0.450 -2.965 0.858 1.00 94.56 84 SER A O 1
ATOM 704 N N . MET A 1 85 ? -0.458 -3.910 -0.968 1.00 93.00 85 MET A N 1
ATOM 705 C CA . MET A 1 85 ? -1.785 -4.088 -0.365 1.00 93.00 85 MET A CA 1
ATOM 706 C C . MET A 1 85 ? -1.732 -4.958 0.894 1.00 93.00 85 MET A C 1
ATOM 708 O O . MET A 1 85 ? -2.311 -4.586 1.914 1.00 93.00 85 MET A O 1
ATOM 712 N N . VAL A 1 86 ? -1.037 -6.100 0.847 1.00 94.31 86 VAL A N 1
ATOM 713 C CA . VAL A 1 86 ? -0.891 -6.992 2.010 1.00 94.31 86 VAL A CA 1
ATOM 714 C C . VAL A 1 86 ? -0.221 -6.253 3.170 1.00 94.31 86 VAL A C 1
ATOM 716 O O . VAL A 1 86 ? -0.725 -6.285 4.294 1.00 94.31 86 VAL A O 1
ATOM 719 N N . GLY A 1 87 ? 0.869 -5.532 2.896 1.00 94.88 87 GLY A N 1
ATOM 720 C CA . GLY A 1 87 ? 1.566 -4.710 3.883 1.00 94.88 87 GLY A CA 1
ATOM 721 C C . GLY A 1 87 ? 0.659 -3.648 4.509 1.00 94.88 87 GLY A C 1
ATOM 722 O O . GLY A 1 87 ? 0.627 -3.517 5.733 1.00 94.88 87 GLY A O 1
ATOM 723 N N . LEU A 1 88 ? -0.139 -2.953 3.691 1.00 94.19 88 LEU A N 1
ATOM 724 C CA . LEU A 1 88 ? -1.121 -1.967 4.146 1.00 94.19 88 LEU A CA 1
ATOM 725 C C . LEU A 1 88 ? -2.221 -2.577 5.017 1.00 94.19 88 LEU A C 1
ATOM 727 O O . LEU A 1 88 ? -2.574 -1.971 6.023 1.00 94.19 88 LEU A O 1
ATOM 731 N N . VAL A 1 89 ? -2.751 -3.759 4.686 1.00 92.44 89 VAL A N 1
ATOM 732 C CA . VAL A 1 89 ? -3.760 -4.433 5.526 1.00 92.44 89 VAL A CA 1
ATOM 733 C C . VAL A 1 89 ? -3.160 -4.836 6.871 1.00 92.44 89 VAL A C 1
ATOM 735 O O . VAL A 1 89 ? -3.768 -4.582 7.913 1.00 92.44 89 VAL A O 1
ATOM 738 N N . LEU A 1 90 ? -1.971 -5.448 6.856 1.00 93.62 90 LEU A N 1
ATOM 739 C CA . LEU A 1 90 ? -1.272 -5.877 8.067 1.00 93.62 90 LEU A CA 1
ATOM 740 C C . LEU A 1 90 ? -0.944 -4.690 8.971 1.00 93.62 90 LEU A C 1
ATOM 742 O O . LEU A 1 90 ? -1.216 -4.735 10.168 1.00 93.62 90 LEU A O 1
ATOM 746 N N . PHE A 1 91 ? -0.413 -3.609 8.406 1.00 94.19 91 PHE A N 1
ATOM 747 C CA . PHE A 1 91 ? -0.146 -2.392 9.156 1.00 94.19 91 PHE A CA 1
ATOM 748 C C . PHE A 1 91 ? -1.446 -1.728 9.622 1.00 94.19 91 PHE A C 1
ATOM 750 O O . PHE A 1 91 ? -1.656 -1.558 10.817 1.00 94.19 91 PHE A O 1
ATOM 757 N N . GLY A 1 92 ? -2.338 -1.389 8.695 1.00 88.12 92 GLY A N 1
ATOM 758 C CA . GLY A 1 92 ? -3.502 -0.542 8.933 1.00 88.12 92 GLY A CA 1
ATOM 759 C C . GLY A 1 92 ? -4.526 -1.128 9.901 1.00 88.12 92 GLY A C 1
ATOM 760 O O . GLY A 1 92 ? -5.123 -0.375 10.665 1.00 88.12 92 GLY A O 1
ATOM 761 N N . ARG A 1 93 ? -4.699 -2.458 9.929 1.00 87.12 93 ARG A N 1
ATOM 762 C CA . ARG A 1 93 ? -5.583 -3.110 10.909 1.00 87.12 93 ARG A CA 1
ATOM 763 C C . ARG A 1 93 ? -4.995 -3.175 12.315 1.00 87.12 93 ARG A C 1
ATOM 765 O O . ARG A 1 93 ? -5.765 -3.157 13.260 1.00 87.12 93 ARG A O 1
ATOM 772 N N . ASN A 1 94 ? -3.670 -3.250 12.448 1.00 89.06 94 ASN A N 1
ATOM 773 C CA . ASN A 1 94 ? -2.993 -3.477 13.731 1.00 89.06 94 ASN A CA 1
ATOM 774 C C . ASN A 1 94 ? -2.330 -2.210 14.305 1.00 89.06 94 ASN A C 1
ATOM 776 O O . ASN A 1 94 ? -1.887 -2.202 15.451 1.00 89.06 94 ASN A O 1
ATOM 780 N N . ALA A 1 95 ? -2.193 -1.140 13.516 1.00 86.62 95 ALA A N 1
ATOM 781 C CA . ALA A 1 95 ? -1.534 0.096 13.938 1.00 86.62 95 ALA A CA 1
ATOM 782 C C . ALA A 1 95 ? -2.319 0.857 15.007 1.00 86.62 95 ALA A C 1
ATOM 784 O O . ALA A 1 95 ? -1.709 1.513 15.850 1.00 86.62 95 ALA A O 1
ATOM 785 N N . TRP A 1 96 ? -3.644 0.738 14.960 1.00 82.25 96 TRP A N 1
ATOM 786 C CA . TRP A 1 96 ? -4.580 1.597 15.679 1.00 82.25 96 TRP A CA 1
ATOM 787 C C . TRP A 1 96 ? -5.470 0.837 16.665 1.00 82.25 96 TRP A C 1
ATOM 789 O O . TRP A 1 96 ? -6.429 1.401 17.177 1.00 82.25 96 TRP A O 1
ATOM 799 N N . GLU A 1 97 ? -5.174 -0.435 16.932 1.00 76.50 97 GLU A N 1
ATOM 800 C CA . GLU A 1 97 ? -5.892 -1.185 17.961 1.00 76.50 97 GLU A CA 1
ATOM 801 C C . GLU A 1 97 ? -5.597 -0.615 19.353 1.00 76.50 97 GLU A C 1
ATOM 803 O O . GLU A 1 97 ? -4.453 -0.291 19.680 1.00 76.50 97 GLU A O 1
ATOM 808 N N . SER A 1 98 ? -6.641 -0.514 20.177 1.00 69.38 98 SER A N 1
ATOM 809 C CA . SER A 1 98 ? -6.557 -0.025 21.556 1.00 69.38 98 SER A CA 1
ATOM 810 C C . SER A 1 98 ? -5.735 -0.950 22.459 1.00 69.38 98 SER A C 1
ATOM 812 O O . SER A 1 98 ? -5.000 -0.475 23.325 1.00 69.38 98 SER A O 1
ATOM 814 N N . GLU A 1 99 ? -5.814 -2.266 22.238 1.00 76.62 99 GLU A N 1
ATOM 815 C CA . GLU A 1 99 ? -5.065 -3.278 22.985 1.00 76.62 99 GLU A CA 1
ATOM 816 C C . GLU A 1 99 ? -3.889 -3.818 22.162 1.00 76.62 99 GLU A C 1
ATOM 818 O O . GLU A 1 99 ? -4.033 -4.638 21.253 1.00 76.62 99 GLU A O 1
ATOM 823 N N . VAL A 1 100 ? -2.677 -3.375 22.498 1.00 82.38 100 VAL A N 1
ATOM 824 C CA . VAL A 1 100 ? -1.463 -3.821 21.805 1.00 82.38 100 VAL A CA 1
ATOM 825 C C . VAL A 1 100 ? -0.995 -5.161 22.374 1.00 82.38 100 VAL A C 1
ATOM 827 O O . VAL A 1 100 ? -0.316 -5.221 23.399 1.00 82.38 100 VAL A O 1
ATOM 830 N N . THR A 1 101 ? -1.303 -6.248 21.671 1.00 89.94 101 THR A N 1
ATOM 831 C CA . THR A 1 101 ? -0.763 -7.581 21.961 1.00 89.94 101 THR A CA 1
ATOM 832 C C . THR A 1 101 ? 0.590 -7.800 21.275 1.00 89.94 101 THR A C 1
ATOM 834 O O . THR A 1 101 ? 1.002 -7.070 20.366 1.00 89.94 101 THR A O 1
ATOM 837 N N . ARG A 1 102 ? 1.313 -8.856 21.674 1.00 90.88 102 ARG A N 1
ATOM 838 C CA . ARG A 1 102 ? 2.565 -9.254 21.004 1.00 90.88 102 ARG A CA 1
ATOM 839 C C . ARG A 1 102 ? 2.345 -9.564 19.519 1.00 90.88 102 ARG A C 1
ATOM 841 O O . ARG A 1 102 ? 3.191 -9.207 18.700 1.00 90.88 102 ARG A O 1
ATOM 848 N N . LEU A 1 103 ? 1.224 -10.207 19.184 1.00 89.25 103 LEU A N 1
ATOM 849 C CA . LEU A 1 103 ? 0.869 -10.554 17.809 1.00 89.25 103 LEU A CA 1
ATOM 850 C C . LEU A 1 103 ? 0.570 -9.300 16.985 1.00 89.25 103 LEU A C 1
ATOM 852 O O . LEU A 1 103 ? 1.121 -9.148 15.899 1.00 89.25 103 LEU A O 1
ATOM 856 N N . THR A 1 104 ? -0.226 -8.370 17.511 1.00 90.50 104 THR A N 1
ATOM 857 C CA . THR A 1 104 ? -0.639 -7.169 16.766 1.00 90.50 104 THR A CA 1
ATOM 858 C C . THR A 1 104 ? 0.550 -6.235 16.541 1.00 90.50 104 THR A C 1
ATOM 860 O O . THR A 1 104 ? 0.765 -5.745 15.432 1.00 90.50 104 THR A O 1
ATOM 863 N N . LYS A 1 105 ? 1.447 -6.118 17.531 1.00 90.69 105 LYS A N 1
ATOM 864 C CA . LYS A 1 105 ? 2.747 -5.446 17.370 1.00 90.69 105 LYS A CA 1
ATOM 865 C C . LYS A 1 105 ? 3.618 -6.093 16.285 1.00 90.69 105 LYS A C 1
ATOM 867 O O . LYS A 1 105 ? 4.238 -5.373 15.502 1.00 90.69 105 LYS A O 1
ATOM 872 N N . PHE A 1 106 ? 3.684 -7.426 16.235 1.00 94.31 106 PHE A N 1
ATOM 873 C CA . PHE A 1 106 ? 4.437 -8.146 15.205 1.00 94.31 106 PHE A CA 1
ATOM 874 C C . PHE A 1 106 ? 3.851 -7.910 13.808 1.00 94.31 106 PHE A C 1
ATOM 876 O O . PHE A 1 106 ? 4.589 -7.506 12.912 1.00 94.31 106 PHE A O 1
ATOM 883 N N . LEU A 1 107 ? 2.537 -8.087 13.634 1.00 94.62 107 LEU A N 1
ATOM 884 C CA . LEU A 1 107 ? 1.851 -7.893 12.352 1.00 94.62 107 LEU A CA 1
ATOM 885 C C . LEU A 1 107 ? 1.981 -6.453 11.846 1.00 94.62 107 LEU A C 1
ATOM 887 O O . LEU A 1 107 ? 2.252 -6.241 10.665 1.00 94.62 107 LEU A O 1
ATOM 891 N N . ARG A 1 108 ? 1.877 -5.465 12.743 1.00 94.44 108 ARG A N 1
ATOM 892 C CA . ARG A 1 108 ? 2.119 -4.055 12.420 1.00 94.44 108 ARG A CA 1
ATOM 893 C C . ARG A 1 108 ? 3.526 -3.833 11.871 1.00 94.44 108 ARG A C 1
ATOM 895 O O . ARG A 1 108 ? 3.686 -3.216 10.822 1.00 94.44 108 ARG A O 1
ATOM 902 N N . ASN A 1 109 ? 4.542 -4.334 12.573 1.00 95.12 109 ASN A N 1
ATOM 903 C CA . ASN A 1 109 ? 5.936 -4.172 12.165 1.00 95.12 109 ASN A CA 1
ATOM 904 C C . ASN A 1 109 ? 6.232 -4.911 10.853 1.00 95.12 109 ASN A C 1
ATOM 906 O O . ASN A 1 109 ? 6.919 -4.368 9.992 1.00 95.12 109 ASN A O 1
ATOM 910 N N . LEU A 1 110 ? 5.676 -6.112 10.675 1.00 96.44 110 LEU A N 1
ATOM 911 C CA . LEU A 1 110 ? 5.763 -6.861 9.424 1.00 96.44 110 LEU A CA 1
ATOM 912 C C . LEU A 1 110 ? 5.144 -6.072 8.263 1.00 96.44 110 LEU A C 1
ATOM 914 O O . LEU A 1 110 ? 5.753 -5.971 7.203 1.00 96.44 110 LEU A O 1
ATOM 918 N N . GLY A 1 111 ? 3.980 -5.453 8.480 1.00 95.94 111 GLY A N 1
ATOM 919 C CA . GLY A 1 111 ? 3.341 -4.580 7.497 1.00 95.94 111 GLY A CA 1
ATOM 920 C C . GLY A 1 111 ? 4.234 -3.411 7.073 1.00 95.94 111 GLY A C 1
ATOM 921 O O . GLY A 1 111 ? 4.388 -3.171 5.879 1.00 95.94 111 GLY A O 1
ATOM 922 N N . ILE A 1 112 ? 4.899 -2.744 8.026 1.00 96.00 112 ILE A N 1
ATOM 923 C CA . ILE A 1 112 ? 5.866 -1.666 7.736 1.00 96.00 112 ILE A CA 1
ATOM 924 C C . ILE A 1 112 ? 7.015 -2.183 6.864 1.00 96.00 112 ILE A C 1
ATOM 926 O O . ILE A 1 112 ? 7.352 -1.557 5.860 1.00 96.00 112 ILE A O 1
ATOM 930 N N . VAL A 1 113 ? 7.598 -3.330 7.225 1.00 97.69 113 VAL A N 1
ATOM 931 C CA . VAL A 1 113 ? 8.699 -3.943 6.466 1.00 97.69 113 VAL A CA 1
ATOM 932 C C . VAL A 1 113 ? 8.266 -4.267 5.039 1.00 97.69 113 VAL A C 1
ATOM 934 O O . VAL A 1 113 ? 9.007 -3.974 4.106 1.00 97.69 113 VAL A O 1
ATOM 937 N N . ILE A 1 114 ? 7.059 -4.808 4.851 1.00 97.38 114 ILE A N 1
ATOM 938 C CA . ILE A 1 114 ? 6.520 -5.109 3.520 1.00 97.38 114 ILE A CA 1
ATOM 939 C C . ILE A 1 114 ? 6.300 -3.822 2.715 1.00 97.38 114 ILE A C 1
ATOM 941 O O . ILE A 1 114 ? 6.739 -3.755 1.572 1.00 97.38 114 ILE A O 1
ATOM 945 N N . ILE A 1 115 ? 5.684 -2.782 3.294 1.00 96.06 115 ILE A N 1
ATOM 946 C CA . ILE A 1 115 ? 5.450 -1.501 2.602 1.00 96.06 115 ILE A CA 1
ATOM 947 C C . ILE A 1 115 ? 6.778 -0.898 2.129 1.00 96.06 115 ILE A C 1
ATOM 949 O O . ILE A 1 115 ? 6.927 -0.577 0.949 1.00 96.06 115 ILE A O 1
ATOM 953 N N . ILE A 1 116 ? 7.770 -0.800 3.019 1.00 97.00 116 ILE A N 1
ATOM 954 C CA . ILE A 1 116 ? 9.101 -0.284 2.669 1.00 97.00 116 ILE A CA 1
ATOM 955 C C . ILE A 1 116 ? 9.762 -1.184 1.619 1.00 97.00 116 ILE A C 1
ATOM 957 O O . ILE A 1 116 ? 10.292 -0.685 0.630 1.00 97.00 116 ILE A O 1
ATOM 961 N N . GLY A 1 117 ? 9.680 -2.505 1.791 1.00 97.06 117 GLY A N 1
ATOM 962 C CA . GLY A 1 117 ? 10.210 -3.482 0.844 1.00 97.06 117 GLY A CA 1
ATOM 963 C C . GLY A 1 117 ? 9.614 -3.338 -0.555 1.00 97.06 117 GLY A C 1
ATOM 964 O O . GLY A 1 117 ? 10.349 -3.425 -1.530 1.00 97.06 117 GLY A O 1
ATOM 965 N N . THR A 1 118 ? 8.316 -3.043 -0.671 1.00 96.06 118 THR A N 1
ATOM 966 C CA . THR A 1 118 ? 7.651 -2.837 -1.971 1.00 96.06 118 THR A CA 1
ATOM 967 C C . THR A 1 118 ? 8.113 -1.560 -2.667 1.00 96.06 118 THR A C 1
ATOM 969 O O . THR A 1 118 ? 8.360 -1.583 -3.870 1.00 96.06 118 THR A O 1
ATOM 972 N N . LEU A 1 119 ? 8.328 -0.473 -1.917 1.00 95.44 119 LEU A N 1
ATOM 973 C CA . LEU A 1 119 ? 8.912 0.759 -2.457 1.00 95.44 119 LEU A CA 1
ATOM 974 C C . LEU A 1 119 ? 10.354 0.533 -2.930 1.00 95.44 119 LEU A C 1
ATOM 976 O O . LEU A 1 119 ? 10.719 0.964 -4.020 1.00 95.44 119 LEU A O 1
ATOM 980 N N . LEU A 1 120 ? 11.162 -0.181 -2.141 1.00 95.81 120 LEU A N 1
ATOM 981 C CA . LEU A 1 120 ? 12.539 -0.517 -2.509 1.00 95.81 120 LEU A CA 1
ATOM 982 C C . LEU A 1 120 ? 12.599 -1.451 -3.722 1.00 95.81 120 LEU A C 1
ATOM 984 O O . LEU A 1 120 ? 13.409 -1.229 -4.615 1.00 95.81 120 LEU A O 1
ATOM 988 N N . ALA A 1 121 ? 11.734 -2.464 -3.787 1.00 93.31 121 ALA A N 1
ATOM 989 C CA . ALA A 1 121 ? 11.663 -3.384 -4.919 1.00 93.31 121 ALA A CA 1
ATOM 990 C C . ALA A 1 121 ? 11.312 -2.648 -6.219 1.00 93.31 121 ALA A C 1
ATOM 992 O O . ALA A 1 121 ? 11.963 -2.863 -7.239 1.00 93.31 121 ALA A O 1
ATOM 993 N N . LEU A 1 122 ? 10.347 -1.724 -6.173 1.00 90.56 122 LEU A N 1
ATOM 994 C CA . LEU A 1 122 ? 9.985 -0.916 -7.335 1.00 90.56 122 LEU A CA 1
ATOM 995 C C . LEU A 1 122 ? 11.102 0.063 -7.725 1.00 90.56 122 LEU A C 1
ATOM 997 O O . LEU A 1 122 ? 11.370 0.244 -8.909 1.00 90.56 122 LEU A O 1
ATOM 1001 N N . ALA A 1 123 ? 11.815 0.631 -6.747 1.00 91.12 123 ALA A N 1
ATOM 1002 C CA . ALA A 1 123 ? 13.004 1.442 -7.004 1.00 91.12 123 ALA A CA 1
ATOM 1003 C C . ALA A 1 123 ? 14.141 0.628 -7.654 1.00 91.12 123 ALA A C 1
ATOM 1005 O O . ALA A 1 123 ? 14.850 1.147 -8.512 1.00 91.12 123 ALA A O 1
ATOM 1006 N N . ILE A 1 124 ? 14.303 -0.650 -7.297 1.00 89.69 124 ILE A N 1
ATOM 1007 C CA . ILE A 1 124 ? 15.269 -1.544 -7.951 1.00 89.69 124 ILE A CA 1
ATOM 1008 C C . ILE A 1 124 ? 14.854 -1.819 -9.398 1.00 89.69 124 ILE A C 1
ATOM 1010 O O . ILE A 1 124 ? 15.695 -1.714 -10.287 1.00 89.69 124 ILE A O 1
ATOM 1014 N N . ILE A 1 125 ? 13.574 -2.120 -9.654 1.00 85.69 125 ILE A N 1
ATOM 1015 C CA . ILE A 1 125 ? 13.066 -2.290 -11.027 1.00 85.69 125 ILE A CA 1
ATOM 1016 C C . ILE A 1 125 ? 13.307 -1.017 -11.835 1.00 85.69 125 ILE A C 1
ATOM 1018 O O . ILE A 1 125 ? 13.823 -1.092 -12.943 1.00 85.69 125 ILE A O 1
ATOM 1022 N N . TRP A 1 126 ? 13.030 0.152 -11.262 1.00 84.62 126 TRP A N 1
ATOM 1023 C CA . TRP A 1 126 ? 13.299 1.435 -11.904 1.00 84.62 126 TRP A CA 1
ATOM 1024 C C . TRP A 1 126 ? 14.770 1.609 -12.341 1.00 84.62 126 TRP A C 1
ATOM 1026 O O . TRP A 1 126 ? 15.026 2.168 -13.409 1.00 84.62 126 TRP A O 1
ATOM 1036 N N . ILE A 1 127 ? 15.727 1.113 -11.549 1.00 83.38 127 ILE A N 1
ATOM 1037 C CA . ILE A 1 127 ? 17.166 1.184 -11.850 1.00 83.38 127 ILE A CA 1
ATOM 1038 C C . ILE A 1 127 ? 17.599 0.118 -12.868 1.00 83.38 127 ILE A C 1
ATOM 1040 O O . ILE A 1 127 ? 18.436 0.406 -13.720 1.00 83.38 127 ILE A O 1
ATOM 1044 N N . VAL A 1 128 ? 17.078 -1.110 -12.761 1.00 79.56 128 VAL A N 1
ATOM 1045 C CA . VAL A 1 128 ? 17.584 -2.293 -13.489 1.00 79.56 128 VAL A CA 1
ATOM 1046 C C . VAL A 1 128 ? 16.838 -2.563 -14.796 1.00 79.56 128 VAL A C 1
ATOM 1048 O O . VAL A 1 128 ? 17.429 -3.106 -15.723 1.00 79.56 128 VAL A O 1
ATOM 1051 N N . ALA A 1 129 ? 15.569 -2.170 -14.901 1.00 68.62 129 ALA A N 1
ATOM 1052 C CA . ALA A 1 129 ? 14.761 -2.416 -16.090 1.00 68.62 129 ALA A CA 1
ATOM 1053 C C . ALA A 1 129 ? 15.122 -1.622 -17.366 1.00 68.62 129 ALA A C 1
ATOM 1055 O O . ALA A 1 129 ? 14.718 -2.095 -18.426 1.00 68.62 129 ALA A O 1
ATOM 1056 N N . PRO A 1 130 ? 15.809 -0.453 -17.368 1.00 61.19 130 PRO A N 1
ATOM 1057 C CA . PRO A 1 130 ? 15.843 0.359 -18.577 1.00 61.19 130 PRO A CA 1
ATOM 1058 C C . PRO A 1 130 ? 16.727 -0.252 -19.667 1.00 61.19 130 PRO A C 1
ATOM 1060 O O . PRO A 1 130 ? 17.950 -0.312 -19.542 1.00 61.19 130 PRO A O 1
ATOM 1063 N N . THR A 1 131 ? 16.087 -0.597 -20.786 1.00 58.62 131 THR A N 1
ATOM 1064 C CA . THR A 1 131 ? 16.743 -0.799 -22.088 1.00 58.62 131 THR A CA 1
ATOM 1065 C C . THR A 1 131 ? 16.528 0.398 -23.026 1.00 58.62 131 THR A C 1
ATOM 1067 O O . THR A 1 131 ? 17.346 0.623 -23.919 1.00 58.62 131 THR A O 1
ATOM 1070 N N . ILE A 1 132 ? 15.493 1.227 -22.790 1.00 54.06 132 ILE A N 1
ATOM 1071 C CA . ILE A 1 132 ? 15.181 2.471 -23.529 1.00 54.06 132 ILE A CA 1
ATOM 1072 C C . ILE A 1 132 ? 14.596 3.533 -22.561 1.00 54.06 132 ILE A C 1
ATOM 1074 O O . ILE A 1 132 ? 13.886 3.211 -21.613 1.00 54.06 132 ILE A O 1
ATOM 1078 N N . GLY A 1 133 ? 14.896 4.822 -22.770 1.00 55.06 133 GLY A N 1
ATOM 1079 C CA . GLY A 1 133 ? 14.691 5.910 -21.791 1.00 55.06 133 GLY A CA 1
ATOM 1080 C C . GLY A 1 133 ? 13.261 6.195 -21.287 1.00 55.06 133 GLY A C 1
ATOM 1081 O O . GLY A 1 133 ? 13.123 6.785 -20.214 1.00 55.06 133 GLY A O 1
ATOM 1082 N N . ASP A 1 134 ? 12.205 5.770 -21.988 1.00 64.00 134 ASP A N 1
ATOM 1083 C CA . ASP A 1 134 ? 10.815 5.997 -21.546 1.00 64.00 134 ASP A CA 1
ATOM 1084 C C . ASP A 1 134 ? 10.370 5.033 -20.420 1.00 64.00 134 ASP A C 1
ATOM 1086 O O . ASP A 1 134 ? 9.506 5.384 -19.611 1.00 64.00 134 ASP A O 1
ATOM 1090 N N . GLU A 1 135 ? 11.029 3.875 -20.281 1.00 65.56 135 GLU A N 1
ATOM 1091 C CA . GLU A 1 135 ? 10.779 2.849 -19.245 1.00 65.56 135 GLU A CA 1
ATOM 1092 C C . GLU A 1 135 ? 11.079 3.353 -17.843 1.00 65.56 135 GLU A C 1
ATOM 1094 O O . GLU A 1 135 ? 10.271 3.250 -16.917 1.00 65.56 135 GLU A O 1
ATOM 1099 N N . SER A 1 136 ? 12.265 3.944 -17.701 1.00 71.00 136 SER A N 1
ATOM 1100 C CA . SER A 1 136 ? 12.748 4.473 -16.432 1.00 71.00 136 SER A CA 1
ATOM 1101 C C . SER A 1 136 ? 11.806 5.559 -15.912 1.00 71.00 136 SER A C 1
ATOM 1103 O O . SER A 1 136 ? 11.493 5.615 -14.723 1.00 71.00 136 SER A O 1
ATOM 1105 N N . ARG A 1 137 ? 11.268 6.397 -16.803 1.00 75.69 137 ARG A N 1
ATOM 1106 C CA . ARG A 1 137 ? 10.323 7.442 -16.408 1.00 75.69 137 ARG A CA 1
ATOM 1107 C C . ARG A 1 137 ? 8.997 6.859 -15.914 1.00 75.69 137 ARG A C 1
ATOM 1109 O O . ARG A 1 137 ? 8.451 7.383 -14.944 1.00 75.69 137 ARG A O 1
ATOM 1116 N N . ALA A 1 138 ? 8.498 5.792 -16.537 1.00 77.38 138 ALA A N 1
ATOM 1117 C CA . ALA A 1 138 ? 7.260 5.131 -16.128 1.00 77.38 138 ALA A CA 1
ATOM 1118 C C . ALA A 1 138 ? 7.376 4.516 -14.724 1.00 77.38 138 ALA A C 1
ATOM 1120 O O . ALA A 1 138 ? 6.578 4.852 -13.849 1.00 77.38 138 ALA A O 1
ATOM 1121 N N . PHE A 1 139 ? 8.414 3.712 -14.468 1.00 80.62 139 PHE A N 1
ATOM 1122 C CA . PHE A 1 139 ? 8.623 3.101 -13.148 1.00 80.62 139 PHE A CA 1
ATOM 1123 C C . PHE A 1 139 ? 8.906 4.131 -12.049 1.00 80.62 139 PHE A C 1
ATOM 1125 O O . PHE A 1 139 ? 8.475 3.955 -10.910 1.00 80.62 139 PHE A O 1
ATOM 1132 N N . PHE A 1 140 ? 9.580 5.239 -12.373 1.00 84.75 140 PHE A N 1
ATOM 1133 C CA . PHE A 1 140 ? 9.775 6.329 -11.417 1.00 84.75 140 PHE A CA 1
ATOM 1134 C C . PHE A 1 140 ? 8.454 6.996 -11.023 1.00 84.75 140 PHE A C 1
ATOM 1136 O O . PHE A 1 140 ? 8.194 7.230 -9.842 1.00 84.75 140 PHE A O 1
ATOM 1143 N N . ILE A 1 141 ? 7.600 7.291 -12.009 1.00 84.06 141 ILE A N 1
ATOM 1144 C CA . ILE A 1 141 ? 6.268 7.847 -11.757 1.00 84.06 141 ILE A CA 1
ATOM 1145 C C . ILE A 1 141 ? 5.458 6.854 -10.918 1.00 84.06 141 ILE A C 1
ATOM 1147 O O . ILE A 1 141 ? 4.859 7.245 -9.918 1.00 84.06 141 ILE A O 1
ATOM 1151 N N . GLU A 1 142 ? 5.490 5.572 -11.266 1.00 86.69 142 GLU A N 1
ATOM 1152 C CA . GLU A 1 142 ? 4.814 4.519 -10.515 1.00 86.69 142 GLU A CA 1
ATOM 1153 C C . GLU A 1 142 ? 5.282 4.446 -9.054 1.00 86.69 142 GLU A C 1
ATOM 1155 O O . GLU A 1 142 ? 4.451 4.399 -8.149 1.00 86.69 142 GLU A O 1
ATOM 1160 N N . LEU A 1 143 ? 6.590 4.555 -8.801 1.00 90.38 143 LEU A N 1
ATOM 1161 C CA . LEU A 1 143 ? 7.157 4.632 -7.453 1.00 90.38 143 LEU A CA 1
ATOM 1162 C C . LEU A 1 143 ? 6.599 5.818 -6.655 1.00 90.38 143 LEU A C 1
ATOM 1164 O O . LEU A 1 143 ? 6.221 5.659 -5.490 1.00 90.38 143 LEU A O 1
ATOM 1168 N N . MET A 1 144 ? 6.504 6.998 -7.275 1.00 89.50 144 MET A N 1
ATOM 1169 C CA . MET A 1 144 ? 5.910 8.175 -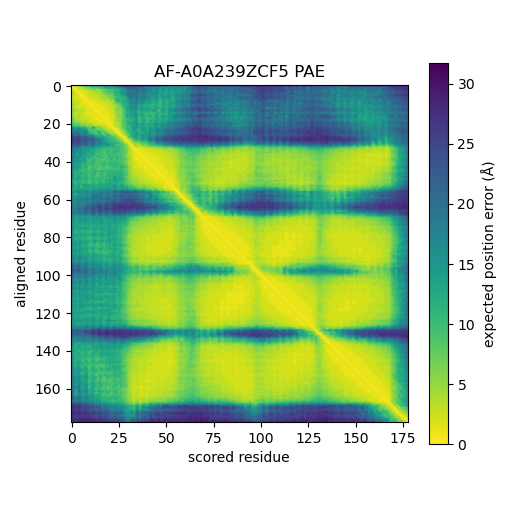6.634 1.00 89.50 144 MET A CA 1
ATOM 1170 C C . MET A 1 144 ? 4.429 7.955 -6.304 1.00 89.50 144 MET A C 1
ATOM 1172 O O . MET A 1 144 ? 3.992 8.257 -5.190 1.00 89.50 144 MET A O 1
ATOM 1176 N N . PHE A 1 145 ? 3.655 7.403 -7.243 1.00 89.38 145 PHE A N 1
ATOM 1177 C CA . PHE A 1 145 ? 2.244 7.090 -7.017 1.00 89.38 145 PHE A CA 1
ATOM 1178 C C . PHE A 1 145 ? 2.062 6.017 -5.940 1.00 89.38 145 PHE A C 1
ATOM 1180 O O . PHE A 1 145 ? 1.166 6.157 -5.106 1.00 89.38 145 PHE A O 1
ATOM 1187 N N . LEU A 1 146 ? 2.918 4.994 -5.885 1.00 91.56 146 LEU A N 1
ATOM 1188 C CA . LEU A 1 146 ? 2.884 3.971 -4.840 1.00 91.56 146 LEU A CA 1
ATOM 1189 C C . LEU A 1 146 ? 3.116 4.584 -3.454 1.00 91.56 146 LEU A C 1
ATOM 1191 O O . LEU A 1 146 ? 2.355 4.329 -2.522 1.00 91.56 146 LEU A O 1
ATOM 1195 N N . ALA A 1 147 ? 4.113 5.460 -3.313 1.00 90.75 147 ALA A N 1
ATOM 1196 C CA . ALA A 1 147 ? 4.378 6.144 -2.048 1.00 90.75 147 ALA A CA 1
ATOM 1197 C C . ALA A 1 147 ? 3.189 7.012 -1.594 1.00 90.75 147 ALA A C 1
ATOM 1199 O O . ALA A 1 147 ? 2.749 6.925 -0.445 1.00 90.75 147 ALA A O 1
ATOM 1200 N N . LEU A 1 148 ? 2.630 7.818 -2.502 1.00 88.06 148 LEU A N 1
ATOM 1201 C CA . LEU A 1 148 ? 1.493 8.693 -2.204 1.00 88.06 148 LEU A CA 1
ATOM 1202 C C . LEU A 1 148 ? 0.223 7.905 -1.867 1.00 88.06 148 LEU A C 1
ATOM 1204 O O . LEU A 1 148 ? -0.470 8.224 -0.900 1.00 88.06 148 LEU A O 1
ATOM 1208 N N . THR A 1 149 ? -0.080 6.856 -2.630 1.00 88.56 149 THR A N 1
ATOM 1209 C CA . THR A 1 149 ? -1.249 6.003 -2.375 1.00 88.56 149 THR A CA 1
ATOM 1210 C C . THR A 1 149 ? -1.108 5.225 -1.072 1.00 88.56 149 THR A C 1
ATOM 1212 O O . THR A 1 149 ? -2.096 5.093 -0.348 1.00 88.56 149 THR A O 1
ATOM 1215 N N . ASN A 1 150 ? 0.100 4.796 -0.699 1.00 91.06 150 ASN A N 1
ATOM 1216 C CA . ASN A 1 150 ? 0.357 4.202 0.611 1.00 91.06 150 ASN A CA 1
ATOM 1217 C C . ASN A 1 150 ? 0.048 5.185 1.748 1.00 91.06 150 ASN A C 1
ATOM 1219 O O . ASN A 1 150 ? -0.672 4.827 2.679 1.00 91.06 150 ASN A O 1
ATOM 1223 N N . LEU A 1 151 ? 0.495 6.442 1.652 1.00 87.56 151 LEU A N 1
ATOM 1224 C CA . LEU A 1 151 ? 0.182 7.476 2.650 1.00 87.56 151 LEU A CA 1
ATOM 1225 C C . LEU A 1 151 ? -1.327 7.750 2.757 1.00 87.56 151 LEU A C 1
ATOM 1227 O O . LEU A 1 151 ? -1.870 7.825 3.863 1.00 87.56 151 LEU A O 1
ATOM 1231 N N . LEU A 1 152 ? -2.022 7.858 1.620 1.00 84.19 152 LEU A N 1
ATOM 1232 C CA . LEU A 1 152 ? -3.474 8.050 1.592 1.00 84.19 152 LEU A CA 1
ATOM 1233 C C . LEU A 1 152 ? -4.221 6.863 2.212 1.00 84.19 152 LEU A C 1
ATOM 1235 O O . LEU A 1 152 ? -5.158 7.066 2.984 1.00 84.19 152 LEU A O 1
ATOM 1239 N N . ASN A 1 153 ? -3.789 5.633 1.931 1.00 88.00 153 ASN A N 1
ATOM 1240 C CA . ASN A 1 153 ? -4.383 4.435 2.518 1.00 88.00 153 ASN A CA 1
ATOM 1241 C C . ASN A 1 153 ? -4.114 4.331 4.021 1.00 88.00 153 ASN A C 1
ATOM 1243 O O . ASN A 1 153 ? -5.027 3.988 4.764 1.00 88.00 153 ASN A O 1
ATOM 1247 N N . ILE A 1 154 ? -2.916 4.683 4.497 1.00 87.00 154 ILE A N 1
ATOM 1248 C CA . ILE A 1 154 ? -2.614 4.748 5.937 1.00 87.00 154 ILE A CA 1
ATOM 1249 C C . ILE A 1 154 ? -3.585 5.700 6.646 1.00 87.00 154 ILE A C 1
ATOM 1251 O O . ILE A 1 154 ? -4.166 5.345 7.675 1.00 87.00 154 ILE A O 1
ATOM 1255 N N . ARG A 1 155 ? -3.823 6.883 6.064 1.00 83.44 155 ARG A N 1
ATOM 1256 C CA . ARG A 1 155 ? -4.824 7.831 6.567 1.00 83.44 155 ARG A CA 1
ATOM 1257 C C . ARG A 1 155 ? -6.238 7.240 6.529 1.00 83.44 155 ARG A C 1
ATOM 1259 O O . ARG A 1 155 ? -6.991 7.404 7.486 1.00 83.44 155 ARG A O 1
ATOM 1266 N N . ALA A 1 156 ? -6.611 6.552 5.452 1.00 83.38 156 ALA A N 1
ATOM 1267 C CA . ALA A 1 156 ? -7.914 5.898 5.353 1.00 83.38 156 ALA A CA 1
ATOM 1268 C C . ALA A 1 156 ? -8.097 4.823 6.439 1.00 83.38 156 ALA A C 1
ATOM 1270 O O . ALA A 1 156 ? -9.155 4.768 7.057 1.00 83.38 156 ALA A O 1
ATOM 1271 N N . PHE A 1 157 ? -7.058 4.038 6.743 1.00 86.44 157 PHE A N 1
ATOM 1272 C CA . PHE A 1 157 ? -7.070 3.057 7.832 1.00 86.44 157 PHE A CA 1
ATOM 1273 C C . PHE A 1 157 ? -7.223 3.694 9.216 1.00 86.44 157 PHE A C 1
ATOM 1275 O O . PHE A 1 157 ? -7.920 3.142 10.064 1.00 86.44 157 PHE A O 1
ATOM 1282 N N . PHE A 1 158 ? -6.620 4.862 9.440 1.00 81.06 158 PHE A N 1
ATOM 1283 C CA . PHE A 1 158 ? -6.829 5.622 10.672 1.00 81.06 158 PHE A CA 1
ATOM 1284 C C . PHE A 1 158 ? -8.303 6.027 10.840 1.00 81.06 158 PHE A C 1
ATOM 1286 O O . PHE A 1 158 ? -8.912 5.748 11.871 1.00 81.06 158 PHE A O 1
ATOM 1293 N N . HIS A 1 159 ? -8.915 6.609 9.803 1.00 78.94 159 HIS A N 1
ATOM 1294 C CA . HIS A 1 159 ? -10.333 6.985 9.845 1.00 78.94 159 HIS A CA 1
ATOM 1295 C C . HIS A 1 159 ? -11.274 5.775 9.914 1.00 78.94 159 HIS A C 1
ATOM 1297 O O . HIS A 1 159 ? -12.293 5.827 10.598 1.00 78.94 159 HIS A O 1
ATOM 1303 N N . TYR A 1 160 ? -10.919 4.676 9.248 1.00 83.00 160 TYR A N 1
ATOM 1304 C CA . TYR A 1 160 ? -11.623 3.403 9.351 1.00 83.00 160 TYR A CA 1
ATOM 1305 C C . TYR A 1 160 ? -11.669 2.905 10.796 1.00 83.00 160 TYR A C 1
ATOM 1307 O O . TYR A 1 160 ? -12.730 2.499 11.262 1.00 83.00 160 TYR A O 1
ATOM 1315 N N . GLN A 1 161 ? -10.542 2.950 11.510 1.00 80.50 161 GLN A N 1
ATOM 1316 C CA . GLN A 1 161 ? -10.499 2.487 12.891 1.00 80.50 161 GLN A CA 1
ATOM 1317 C C . GLN A 1 161 ? -11.367 3.366 13.800 1.00 80.50 161 GLN A C 1
ATOM 1319 O O . GLN A 1 161 ? -12.167 2.824 14.555 1.00 80.50 161 GLN A O 1
ATOM 1324 N N . LEU A 1 162 ? -11.292 4.695 13.658 1.00 77.06 162 LEU A N 1
ATOM 1325 C CA . LEU A 1 162 ? -12.157 5.619 14.403 1.00 77.06 162 LEU A CA 1
ATOM 1326 C C . LEU A 1 162 ? -13.647 5.315 14.185 1.00 77.06 162 LEU A C 1
ATOM 1328 O O . LEU A 1 162 ? -14.400 5.194 15.147 1.00 77.06 162 LEU A O 1
ATOM 1332 N N . ALA A 1 163 ? -14.059 5.130 12.927 1.00 77.81 163 ALA A N 1
ATOM 1333 C CA . ALA A 1 163 ? -15.443 4.800 12.595 1.00 77.81 163 ALA A CA 1
ATOM 1334 C C . ALA A 1 163 ? -15.858 3.425 13.146 1.00 77.81 163 ALA A C 1
ATOM 1336 O O . ALA A 1 163 ? -16.969 3.256 13.640 1.00 77.81 163 ALA A O 1
ATOM 1337 N N . LYS A 1 164 ? -14.967 2.428 13.087 1.00 80.12 164 LYS A N 1
ATOM 1338 C CA . LYS A 1 164 ? -15.212 1.093 13.646 1.00 80.12 164 LYS A CA 1
ATOM 1339 C C . LYS A 1 164 ? -15.414 1.150 15.163 1.00 80.12 164 LYS A C 1
ATOM 1341 O O . LYS A 1 164 ? -16.311 0.479 15.671 1.00 80.12 164 LYS A O 1
ATOM 1346 N N . ASP A 1 165 ? -14.601 1.928 15.869 1.00 76.75 165 ASP A N 1
ATOM 1347 C CA . ASP A 1 165 ? -14.688 2.073 17.323 1.00 76.75 165 ASP A CA 1
ATOM 1348 C C . ASP A 1 165 ? -15.971 2.805 17.741 1.00 76.75 165 ASP A C 1
ATOM 1350 O O . ASP A 1 165 ? -16.634 2.370 18.681 1.00 76.75 165 ASP A O 1
ATOM 1354 N N . GLU A 1 166 ? -16.391 3.829 16.991 1.00 74.44 166 GLU A N 1
ATOM 1355 C CA . GLU A 1 166 ? -17.677 4.512 17.192 1.00 74.44 166 GLU A CA 1
ATOM 1356 C C . GLU A 1 166 ? -18.864 3.552 17.010 1.00 74.44 166 GLU A C 1
ATOM 1358 O O . GLU A 1 166 ? -19.722 3.449 17.886 1.00 74.44 166 GLU A O 1
ATOM 1363 N N . ILE A 1 167 ? -18.879 2.771 15.923 1.00 72.44 167 ILE A N 1
ATOM 1364 C CA . ILE A 1 167 ? -19.933 1.778 15.649 1.00 72.44 167 ILE A CA 1
ATOM 1365 C C . ILE A 1 167 ? -20.004 0.717 16.759 1.00 72.44 167 ILE A C 1
ATOM 1367 O O . ILE A 1 167 ? -21.091 0.360 17.214 1.00 72.44 167 ILE A O 1
ATOM 1371 N N . ASN A 1 168 ? -18.852 0.220 17.216 1.00 73.06 168 ASN A N 1
ATOM 1372 C CA . ASN A 1 168 ? -18.787 -0.753 18.308 1.00 73.06 168 ASN A CA 1
ATOM 1373 C C . ASN A 1 168 ? -19.209 -0.153 19.658 1.00 73.06 168 ASN A C 1
ATOM 1375 O O . ASN A 1 168 ? -19.774 -0.863 20.489 1.00 73.06 168 ASN A O 1
ATOM 1379 N N . GLY A 1 169 ? -18.939 1.135 19.885 1.00 67.06 169 GLY A N 1
ATOM 1380 C CA . GLY A 1 169 ? -19.383 1.871 21.067 1.00 67.06 169 GLY A CA 1
ATOM 1381 C C . GLY A 1 169 ? -20.903 2.031 21.122 1.00 67.06 169 GLY A C 1
ATOM 1382 O O . GLY A 1 169 ? -21.496 1.799 22.172 1.00 67.06 169 GLY A O 1
ATOM 1383 N N . VAL A 1 170 ? -21.546 2.330 19.987 1.00 56.34 170 VAL A N 1
ATOM 1384 C CA . VAL A 1 170 ? -23.016 2.410 19.879 1.00 56.34 170 VAL A CA 1
ATOM 1385 C C . VAL A 1 170 ? -23.673 1.065 20.212 1.00 56.34 170 VAL A C 1
ATOM 1387 O O . VAL A 1 170 ? -24.617 1.022 20.995 1.00 56.34 170 VAL A O 1
ATOM 1390 N N . GLY A 1 171 ? -23.120 -0.048 19.717 1.00 51.88 171 GLY A N 1
ATOM 1391 C CA . GLY A 1 171 ? -23.646 -1.389 20.003 1.00 51.88 171 GLY A CA 1
ATOM 1392 C C . GLY A 1 171 ? -23.572 -1.820 21.476 1.00 51.88 171 GLY A C 1
ATOM 1393 O O . GLY A 1 171 ? -24.345 -2.682 21.886 1.00 51.88 171 GLY A O 1
ATOM 1394 N N . LYS A 1 172 ? -22.678 -1.228 22.285 1.00 50.75 172 LYS A N 1
ATOM 1395 C CA . LYS A 1 172 ? -22.601 -1.502 23.733 1.00 50.75 172 LYS A CA 1
ATOM 1396 C C . LYS A 1 172 ? -23.708 -0.797 24.521 1.00 50.75 172 LYS A C 1
ATOM 1398 O O . LYS A 1 172 ? -24.304 -1.416 25.399 1.00 50.75 172 LYS A O 1
ATOM 1403 N N . ILE A 1 173 ? -24.025 0.450 24.171 1.00 52.28 173 ILE A N 1
ATOM 1404 C CA . ILE A 1 173 ? -25.050 1.261 24.855 1.00 52.28 173 ILE A CA 1
ATOM 1405 C C . ILE A 1 173 ? -26.449 0.635 24.691 1.00 52.28 173 ILE A C 1
ATOM 1407 O O . ILE A 1 173 ? -27.236 0.593 25.638 1.00 52.28 173 ILE A O 1
ATOM 1411 N N . ASP A 1 174 ? -26.736 0.067 23.519 1.00 47.81 174 ASP A N 1
ATOM 1412 C CA . ASP A 1 174 ? -28.009 -0.616 23.245 1.00 47.81 174 ASP A CA 1
ATOM 1413 C C . ASP A 1 174 ? -28.124 -1.994 23.939 1.00 47.81 174 ASP A C 1
ATOM 1415 O O . ASP A 1 174 ? -29.223 -2.525 24.092 1.00 47.81 174 ASP A O 1
ATOM 1419 N N . SER A 1 175 ? -27.006 -2.589 24.376 1.00 49.31 175 SER A N 1
ATOM 1420 C CA . SER A 1 175 ? -26.991 -3.889 25.069 1.00 49.31 175 SER A CA 1
ATOM 1421 C C . SER A 1 175 ? -27.097 -3.794 26.593 1.00 49.31 175 SER A C 1
ATOM 1423 O O . SER A 1 175 ? -27.531 -4.750 27.222 1.00 49.31 175 SER A O 1
ATOM 1425 N N . GLU A 1 176 ? -26.732 -2.650 27.180 1.00 48.78 176 GLU A N 1
ATOM 1426 C CA . GLU A 1 176 ? -26.843 -2.386 28.626 1.00 48.78 176 GLU A CA 1
ATOM 1427 C C . GLU A 1 176 ? -28.207 -1.786 29.022 1.00 48.78 176 GLU A C 1
ATOM 1429 O O . GLU A 1 176 ? -28.471 -1.562 30.202 1.00 48.78 176 GLU A O 1
ATOM 1434 N N . SER A 1 177 ? -29.077 -1.511 28.045 1.00 45.62 177 SER A N 1
ATOM 1435 C CA . SER A 1 177 ? -30.411 -0.925 28.242 1.00 45.62 177 SER A CA 1
ATOM 1436 C C . SER A 1 177 ? -31.573 -1.931 28.154 1.00 45.62 177 SER A C 1
ATOM 1438 O O . SER A 1 177 ? -32.730 -1.513 28.209 1.00 45.62 177 SER A O 1
ATOM 1440 N N . ASN A 1 178 ? -31.278 -3.236 28.074 1.00 39.25 178 ASN A N 1
ATOM 1441 C CA . ASN A 1 178 ? -32.234 -4.355 28.152 1.00 39.25 178 ASN A CA 1
ATOM 1442 C C . ASN A 1 178 ? -31.920 -5.266 29.343 1.00 39.25 178 ASN A C 1
ATOM 1444 O O . ASN A 1 178 ? -32.867 -5.926 29.826 1.00 39.25 178 ASN A O 1
#